Protein AF-A0A1U7YZ10-F1 (afdb_monomer)

Organism: Nicotiana sylvestris (NCBI:txid4096)

Secondary structure (DSSP, 8-state):
----TT----SS--S----------------------------HHHHHHHHHHHHHHHHHHHHHHHHHHH-TTTTT-SS--HHHHHHHHHHHHHHHHHHHHHHHHHHHHHHH----S------EEEEEEEEETTEEEEEEEEE--TTHHHHHHHHHHHTT-EEEEEEEEE-TTSEEEEEEEEE--S-TTHHHHHHHHHHHT-

Foldseek 3Di:
DDDPPDDDPPPDDDPPPPDDDDDDDDDDDDDDPPPPDPDDDDDPVNVVVVVVVVVVVVVVVVVLLVLQCVQPVRNPPPDDDPVVSVVSSVVSVVVVVVVVVVVVVVVVVVVVPPPDPDDQPQQWPDWDWDDDPQKIKIKTKGQDDPCLVVQLVVLCVVQVWAWPDWDWDADPVRIIIIITITGHPDPGDPSRVSSRVSNRRD

Sequence (202 aa):
MGIMEGYKDTCITPLTDFSTTNEMVGCSSLNYGRSQRKEGPINENESMNIQKGREGRRKMAEMYSVLQSLVPTLSHVHKETRQNIVAESTDYIKRLEQEIVRLENLKKSFLVDKPALSQCRNRVSSVNVTVLKGLAFFGIQFQLSQGLMTKIFCVLDKHQAEVLAANISVSDHRIATLTITVMIGHNKSDIVENIQRELFLV

Solvent-accessible surface area (backbone atoms only — not comparable to full-atom values): 12557 Å² total; per-residue (Å²): 141,84,80,85,83,80,85,78,84,78,88,66,80,77,91,77,82,79,79,86,74,92,82,90,78,82,93,77,92,84,80,89,77,79,81,78,73,84,76,70,89,72,52,68,71,56,54,51,51,52,50,52,54,50,50,53,51,50,53,52,52,52,52,51,53,52,50,34,63,74,31,82,92,38,54,84,55,94,82,71,54,74,67,54,55,52,50,55,45,52,53,49,51,54,50,50,54,52,48,51,54,52,51,51,52,52,52,46,60,62,55,74,60,61,72,58,94,80,73,88,62,58,43,38,78,46,79,47,77,50,78,55,99,55,36,36,37,38,42,36,31,27,55,78,54,93,63,48,67,57,53,53,51,48,52,35,56,76,68,62,39,46,74,77,46,75,49,77,47,75,48,96,85,51,42,30,43,37,40,35,37,27,42,51,61,100,64,73,60,69,53,52,54,48,47,53,55,52,52,50,64,84

Radius of gyration: 39.24 Å; Cα contacts (8 Å, |Δi|>4): 162; chains: 1; bounding box: 81×39×102 Å

pLDDT: mean 77.1, std 19.72, range [30.53, 98.0]

InterPro domains:
  IPR002912 ACT domain [PS51671] (137-202)
  IPR011598 Myc-type, basic helix-loop-helix (bHLH) domain [PS50888] (44-96)
  IPR036638 Helix-loop-helix DNA-binding domain superfamily [G3DSA:4.10.280.10] (57-127)
  IPR036638 Helix-loop-helix DNA-binding domain superfamily [SSF47459] (54-122)
  IPR044278 Transcription factor BHLH95-like [PTHR46772] (44-193)

Mean predicted aligned error: 20.56 Å

Structure (mmCIF, N/CA/C/O backbone):
data_AF-A0A1U7YZ10-F1
#
_entry.id   AF-A0A1U7YZ10-F1
#
loop_
_atom_site.group_PDB
_atom_site.id
_atom_site.type_symbol
_atom_site.label_atom_id
_atom_site.label_alt_id
_atom_site.label_comp_id
_atom_site.label_asym_id
_atom_site.label_entity_id
_atom_site.label_seq_id
_atom_site.pdbx_PDB_ins_code
_atom_site.Cartn_x
_atom_site.Cartn_y
_atom_site.Cartn_z
_atom_site.occupancy
_atom_site.B_iso_or_equiv
_atom_site.auth_seq_id
_atom_site.auth_comp_id
_atom_site.auth_asym_id
_atom_site.auth_atom_id
_atom_site.pdbx_PDB_model_num
ATOM 1 N N . MET A 1 1 ? 54.104 27.779 -60.398 1.00 45.53 1 MET A N 1
ATOM 2 C CA . MET A 1 1 ? 53.784 26.730 -61.389 1.00 45.53 1 MET A CA 1
ATOM 3 C C . MET A 1 1 ? 54.336 25.421 -60.842 1.00 45.53 1 MET A C 1
ATOM 5 O O . MET A 1 1 ? 55.535 25.350 -60.623 1.00 45.53 1 MET A O 1
ATOM 9 N N . GLY A 1 2 ? 53.479 24.457 -60.515 1.00 49.41 2 GLY A N 1
ATOM 10 C CA . GLY A 1 2 ? 53.858 23.190 -59.879 1.00 49.41 2 GLY A CA 1
ATOM 11 C C . GLY A 1 2 ? 52.626 22.301 -59.781 1.00 49.41 2 GLY A C 1
ATOM 12 O O . GLY A 1 2 ? 51.994 22.214 -58.737 1.00 49.41 2 GLY A O 1
ATOM 13 N N . ILE A 1 3 ? 52.221 21.781 -60.934 1.00 48.94 3 ILE A N 1
ATOM 14 C CA . ILE A 1 3 ? 51.062 20.911 -61.137 1.00 48.94 3 ILE A CA 1
ATOM 15 C C . ILE A 1 3 ? 51.418 19.519 -60.611 1.00 48.94 3 ILE A C 1
ATOM 17 O O . ILE A 1 3 ? 52.374 18.907 -61.076 1.00 48.94 3 ILE A O 1
ATOM 21 N N . MET A 1 4 ? 50.667 19.045 -59.616 1.00 47.56 4 MET A N 1
ATOM 22 C CA . MET A 1 4 ? 50.773 17.684 -59.095 1.00 47.56 4 MET A CA 1
ATOM 23 C C . MET A 1 4 ? 50.084 16.739 -60.084 1.00 47.56 4 MET A C 1
ATOM 25 O O . MET A 1 4 ? 48.882 16.487 -60.019 1.00 47.56 4 MET A O 1
ATOM 29 N N . GLU A 1 5 ? 50.857 16.299 -61.069 1.00 55.44 5 GLU A N 1
ATOM 30 C CA . GLU A 1 5 ? 50.448 15.381 -62.123 1.00 55.44 5 GLU A CA 1
ATOM 31 C C . GLU A 1 5 ? 50.339 13.960 -61.546 1.00 55.44 5 GLU A C 1
ATOM 33 O O . GLU A 1 5 ? 51.337 13.378 -61.129 1.00 55.44 5 GLU A O 1
ATOM 38 N N . GLY A 1 6 ? 49.117 13.414 -61.463 1.00 58.28 6 GLY A N 1
ATOM 39 C CA . GLY A 1 6 ? 48.924 11.998 -61.113 1.00 58.28 6 GLY A CA 1
ATOM 40 C C . GLY A 1 6 ? 47.673 11.600 -60.325 1.00 58.28 6 GLY A C 1
ATOM 41 O O . GLY A 1 6 ? 47.476 10.406 -60.116 1.00 58.28 6 GLY A O 1
ATOM 42 N N . TYR A 1 7 ? 46.799 12.519 -59.899 1.00 50.66 7 TYR A N 1
ATOM 43 C CA . TYR A 1 7 ? 45.588 12.124 -59.160 1.00 50.66 7 TYR A CA 1
ATOM 44 C C . TYR A 1 7 ? 44.425 11.802 -60.116 1.00 50.66 7 TYR A C 1
ATOM 46 O O . TYR A 1 7 ? 43.818 12.696 -60.703 1.00 50.66 7 TYR A O 1
ATOM 54 N N . LYS A 1 8 ? 44.125 10.511 -60.301 1.00 61.31 8 LYS A N 1
ATOM 55 C CA . LYS A 1 8 ? 42.973 10.002 -61.069 1.00 61.31 8 LYS A CA 1
ATOM 56 C C . LYS A 1 8 ? 41.977 9.360 -60.102 1.00 61.31 8 LYS A C 1
ATOM 58 O O . LYS A 1 8 ? 41.964 8.143 -59.941 1.00 61.31 8 LYS A O 1
ATOM 63 N N . ASP A 1 9 ? 41.147 10.173 -59.457 1.00 52.75 9 ASP A N 1
ATOM 64 C CA . ASP A 1 9 ? 40.036 9.670 -58.646 1.00 52.75 9 ASP A CA 1
ATOM 65 C C . ASP A 1 9 ? 38.878 9.278 -59.578 1.00 52.75 9 ASP A C 1
ATOM 67 O O . ASP A 1 9 ? 38.071 10.106 -59.990 1.00 52.75 9 ASP A O 1
ATOM 71 N N . THR A 1 10 ? 38.868 8.018 -60.019 1.00 59.31 10 THR A N 1
ATOM 72 C CA . THR A 1 10 ? 37.839 7.488 -60.941 1.00 59.31 10 THR A CA 1
ATOM 73 C C . THR A 1 10 ? 36.733 6.743 -60.182 1.00 59.31 10 THR A C 1
ATOM 75 O O . THR A 1 10 ? 35.912 6.059 -60.785 1.00 59.31 10 THR A O 1
ATOM 78 N N . CYS A 1 11 ? 36.691 6.844 -58.850 1.00 56.66 11 CYS A N 1
ATOM 79 C CA . CYS A 1 11 ? 35.777 6.050 -58.026 1.00 56.66 11 CYS A CA 1
ATOM 80 C C . CYS A 1 11 ? 34.419 6.718 -57.766 1.00 56.66 11 CYS A C 1
ATOM 82 O O . CYS A 1 11 ? 33.568 6.120 -57.108 1.00 56.66 11 CYS A O 1
ATOM 84 N N . ILE A 1 12 ? 34.179 7.920 -58.297 1.00 58.72 12 ILE A N 1
ATOM 85 C CA . ILE A 1 12 ? 32.888 8.604 -58.180 1.00 58.72 12 ILE A CA 1
ATOM 86 C C . ILE A 1 12 ? 32.433 9.036 -59.574 1.00 58.72 12 ILE A C 1
ATOM 88 O O . ILE A 1 12 ? 32.985 9.960 -60.166 1.00 58.72 12 ILE A O 1
ATOM 92 N N . THR A 1 13 ? 31.413 8.368 -60.112 1.00 57.41 13 THR A N 1
ATOM 93 C CA . THR A 1 13 ? 30.707 8.849 -61.305 1.00 57.41 13 THR A CA 1
ATOM 94 C C . THR A 1 13 ? 30.024 10.184 -60.990 1.00 57.41 13 THR A C 1
ATOM 96 O O . THR A 1 13 ? 29.341 10.273 -59.964 1.00 57.41 13 THR A O 1
ATOM 99 N N . PRO A 1 14 ? 30.175 11.217 -61.835 1.00 55.38 14 PRO A N 1
ATOM 100 C CA . PRO A 1 14 ? 29.526 12.503 -61.618 1.00 55.38 14 PRO A CA 1
ATOM 101 C C . PRO A 1 14 ? 27.996 12.354 -61.650 1.00 55.38 14 PRO A C 1
ATOM 103 O O . PRO A 1 14 ? 27.443 11.595 -62.442 1.00 55.38 14 PRO A O 1
ATOM 106 N N . LEU A 1 15 ? 27.309 13.076 -60.759 1.00 52.22 15 LEU A N 1
ATOM 107 C CA . LEU A 1 15 ? 25.851 13.054 -60.558 1.00 52.22 15 LEU A CA 1
ATOM 108 C C . LEU A 1 15 ? 25.080 13.789 -61.676 1.00 52.22 15 LEU A C 1
ATOM 110 O O . LEU A 1 15 ? 24.234 14.633 -61.392 1.00 52.22 15 LEU A O 1
ATOM 114 N N . THR A 1 16 ? 25.383 13.523 -62.945 1.00 54.59 16 THR A N 1
ATOM 115 C CA . THR A 1 16 ? 24.807 14.276 -64.077 1.00 54.59 16 THR A CA 1
ATOM 116 C C . THR A 1 16 ? 23.651 13.564 -64.788 1.00 54.59 16 TH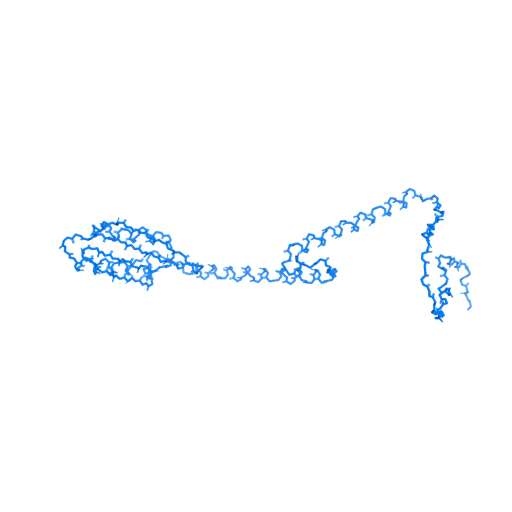R A C 1
ATOM 118 O O . THR A 1 16 ? 23.022 14.168 -65.648 1.00 54.59 16 THR A O 1
ATOM 121 N N . ASP A 1 17 ? 23.281 12.345 -64.378 1.00 48.81 17 ASP A N 1
ATOM 122 C CA . ASP A 1 17 ? 22.278 11.534 -65.097 1.00 48.81 17 ASP A CA 1
ATOM 123 C C . ASP A 1 17 ? 20.868 11.523 -64.478 1.00 48.81 17 ASP A C 1
ATOM 125 O O . ASP A 1 17 ? 20.020 10.717 -64.864 1.00 48.81 17 ASP A O 1
ATOM 129 N N . PHE A 1 18 ? 20.551 12.432 -63.554 1.00 46.47 18 PHE A N 1
ATOM 130 C CA . PHE A 1 18 ? 19.158 12.632 -63.141 1.00 46.47 18 PHE A CA 1
ATOM 131 C C . PHE A 1 18 ? 18.521 13.735 -63.985 1.00 46.47 18 PHE A C 1
ATOM 133 O O . PHE A 1 18 ? 18.446 14.892 -63.578 1.00 46.47 18 PHE A O 1
ATOM 140 N N . SER A 1 19 ? 18.053 13.376 -65.181 1.00 43.28 19 SER A N 1
ATOM 141 C CA . SER A 1 19 ? 17.155 14.244 -65.943 1.00 43.28 19 SER A CA 1
ATOM 142 C C . SER A 1 19 ? 15.765 14.217 -65.302 1.00 43.28 19 SER A C 1
ATOM 144 O O . SER A 1 19 ? 15.039 13.231 -65.409 1.00 43.28 19 SER A O 1
ATOM 146 N N . THR A 1 20 ? 15.379 15.297 -64.624 1.00 43.00 20 THR A N 1
ATOM 147 C CA . THR A 1 20 ? 13.978 15.565 -64.273 1.00 43.00 20 THR A CA 1
ATOM 148 C C . THR A 1 20 ? 13.267 16.154 -65.479 1.00 43.00 20 THR A C 1
ATOM 150 O O . THR A 1 20 ? 13.471 17.322 -65.801 1.00 43.00 20 THR A O 1
ATOM 153 N N . THR A 1 21 ? 12.389 15.379 -66.107 1.00 39.22 21 THR A N 1
ATOM 154 C CA . THR A 1 21 ? 11.303 15.932 -66.921 1.00 39.22 21 THR A CA 1
ATOM 155 C C . THR A 1 21 ? 9.997 15.237 -66.552 1.00 39.22 21 THR A C 1
ATOM 157 O O . THR A 1 21 ? 9.867 14.018 -66.621 1.00 39.22 21 THR A O 1
ATOM 160 N N . ASN A 1 22 ? 9.061 16.049 -66.059 1.00 44.84 22 ASN A N 1
ATOM 161 C CA . ASN A 1 22 ? 7.670 15.693 -65.827 1.00 44.84 22 ASN A CA 1
ATOM 162 C C . ASN A 1 22 ? 6.992 15.409 -67.168 1.00 44.84 22 ASN A C 1
ATOM 164 O O . ASN A 1 22 ? 6.992 16.294 -68.014 1.00 44.84 22 ASN A O 1
ATOM 168 N N . GLU A 1 23 ? 6.316 14.268 -67.292 1.00 38.09 23 GLU A N 1
ATOM 169 C CA . GLU A 1 23 ? 5.042 14.157 -68.007 1.00 38.09 23 GLU A CA 1
ATOM 170 C C . GLU A 1 23 ? 4.289 12.892 -67.558 1.00 38.09 23 GLU A C 1
ATOM 172 O O . GLU A 1 23 ? 4.865 11.898 -67.119 1.00 38.09 23 GLU A O 1
ATOM 177 N N . MET A 1 24 ? 2.966 12.997 -67.560 1.00 43.00 24 MET A N 1
ATOM 178 C CA . MET A 1 24 ? 2.008 12.217 -66.782 1.00 43.00 24 MET A CA 1
ATOM 179 C C . MET A 1 24 ? 1.290 11.204 -67.680 1.00 43.00 24 MET A C 1
ATOM 181 O O . MET A 1 24 ? 0.432 11.632 -68.438 1.00 43.00 24 MET A O 1
ATOM 185 N N . VAL A 1 25 ? 1.557 9.890 -67.578 1.00 35.00 25 VAL A N 1
ATOM 186 C CA . VAL A 1 25 ? 0.697 8.8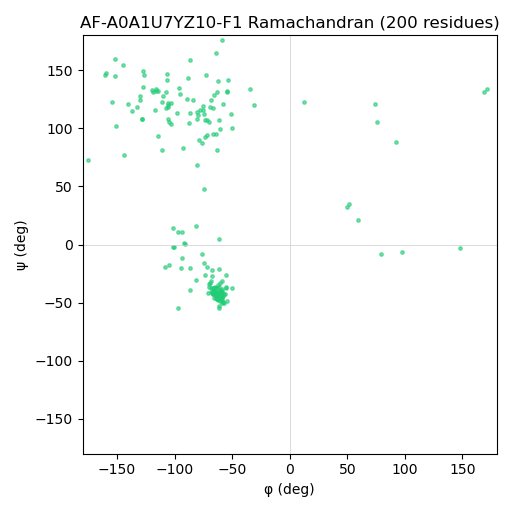27 -68.160 1.00 35.00 25 VAL A CA 1
ATOM 187 C C . VAL A 1 25 ? 0.834 7.488 -67.404 1.00 35.00 25 VAL A C 1
ATOM 189 O O . VAL A 1 25 ? 1.913 6.916 -67.346 1.00 35.00 25 VAL A O 1
ATOM 192 N N . GLY A 1 26 ? -0.298 6.969 -66.902 1.00 30.53 26 GLY A N 1
ATOM 193 C CA . GLY A 1 26 ? -0.724 5.560 -67.036 1.00 30.53 26 GLY A CA 1
ATOM 194 C C . GLY A 1 26 ? -0.040 4.442 -66.230 1.00 30.53 26 GLY A C 1
ATOM 195 O O . GLY A 1 26 ? 1.126 4.122 -66.412 1.00 30.53 26 GLY A O 1
ATOM 196 N N . CYS A 1 27 ? -0.840 3.743 -65.417 1.00 31.27 27 CYS A N 1
ATOM 197 C CA . CYS A 1 27 ? -0.519 2.472 -64.761 1.00 31.27 27 CYS A CA 1
ATOM 198 C C . CYS A 1 27 ? -0.033 1.379 -65.734 1.00 31.27 27 CYS A C 1
ATOM 200 O O . CYS A 1 27 ? -0.663 1.191 -66.773 1.00 31.27 27 CYS A O 1
ATOM 202 N N . SER A 1 28 ? 0.958 0.567 -65.328 1.00 34.81 28 SER A N 1
ATOM 203 C CA . SER A 1 28 ? 0.884 -0.913 -65.218 1.00 34.81 28 SER A CA 1
ATOM 204 C C . SER A 1 28 ? 2.264 -1.553 -64.987 1.00 34.81 28 SER A C 1
ATOM 206 O O . SER A 1 28 ? 3.210 -1.269 -65.706 1.00 34.81 28 SER A O 1
ATOM 208 N N . SER A 1 29 ? 2.330 -2.436 -63.982 1.00 39.81 29 SER A N 1
ATOM 209 C CA . SER A 1 29 ? 3.163 -3.650 -63.854 1.00 39.81 29 SER A CA 1
ATOM 210 C C . SER A 1 29 ? 4.312 -3.872 -64.857 1.00 39.81 29 SER A C 1
ATOM 212 O O . SER A 1 29 ? 4.035 -4.055 -66.036 1.00 39.81 29 SER A O 1
ATOM 214 N N . LEU A 1 30 ? 5.561 -4.017 -64.374 1.00 36.22 30 LEU A N 1
ATOM 215 C CA . LEU A 1 30 ? 6.415 -5.208 -64.594 1.00 36.22 30 LEU A CA 1
ATOM 216 C C . LEU A 1 30 ? 7.868 -5.012 -64.097 1.00 36.22 30 LEU A C 1
ATOM 218 O O . LEU A 1 30 ? 8.554 -4.059 -64.444 1.00 36.22 30 LEU A O 1
ATOM 222 N N . ASN A 1 31 ? 8.331 -6.042 -63.380 1.00 36.28 31 ASN A N 1
ATOM 223 C CA . ASN A 1 31 ? 9.700 -6.566 -63.293 1.00 36.28 31 ASN A CA 1
ATOM 224 C C . ASN A 1 31 ? 10.782 -5.833 -62.480 1.00 36.28 31 ASN A C 1
ATOM 226 O O . ASN A 1 31 ? 11.461 -4.912 -62.925 1.00 36.28 31 ASN A O 1
ATOM 230 N N . TYR A 1 32 ? 11.063 -6.434 -61.319 1.00 36.97 32 TYR A N 1
ATOM 231 C CA . TYR A 1 32 ? 12.328 -6.364 -60.593 1.00 36.97 32 TYR A CA 1
ATOM 232 C C . TYR A 1 32 ? 13.527 -6.667 -61.510 1.00 36.97 32 TYR A C 1
ATOM 234 O O . TYR A 1 32 ? 13.874 -7.824 -61.754 1.00 36.97 32 TYR A O 1
ATOM 242 N N . GLY A 1 33 ? 14.213 -5.622 -61.966 1.00 35.50 33 GLY A N 1
ATOM 243 C CA . GLY A 1 33 ? 15.557 -5.722 -62.523 1.00 35.50 33 GLY A CA 1
ATOM 244 C C . GLY A 1 33 ? 16.565 -5.997 -61.408 1.00 35.50 33 GLY A C 1
ATOM 245 O O . GLY A 1 33 ? 17.053 -5.079 -60.750 1.00 35.50 33 GLY A O 1
ATOM 246 N N . ARG A 1 34 ? 16.879 -7.274 -61.173 1.00 43.53 34 ARG A N 1
ATOM 247 C CA . ARG A 1 34 ? 17.978 -7.704 -60.300 1.00 43.53 34 ARG A CA 1
ATOM 248 C C . ARG A 1 34 ? 19.298 -7.272 -60.948 1.00 43.53 34 ARG A C 1
ATOM 250 O O . ARG A 1 34 ? 19.824 -7.968 -61.810 1.00 43.53 34 ARG A O 1
ATOM 257 N N . SER A 1 35 ? 19.818 -6.110 -60.552 1.00 44.62 35 SER A N 1
ATOM 258 C CA . SER A 1 35 ? 21.156 -5.652 -60.936 1.00 44.62 35 SER A CA 1
ATOM 259 C C . SER A 1 35 ? 22.192 -6.608 -60.338 1.00 44.62 35 SER A C 1
ATOM 261 O O . SER A 1 35 ? 22.553 -6.507 -59.167 1.00 44.62 35 SER A O 1
ATOM 263 N N . GLN A 1 36 ? 22.629 -7.591 -61.129 1.00 49.44 36 GLN A N 1
ATOM 264 C CA . GLN A 1 36 ? 23.810 -8.382 -60.811 1.00 49.44 36 GLN A CA 1
ATOM 265 C C . GLN A 1 36 ? 25.036 -7.509 -61.067 1.00 49.44 36 GLN A C 1
ATOM 267 O O . GLN A 1 36 ? 25.554 -7.441 -62.182 1.00 49.44 36 GLN A O 1
ATOM 272 N N . ARG A 1 37 ? 25.498 -6.815 -60.027 1.00 50.16 37 ARG A N 1
ATOM 273 C CA . ARG A 1 37 ? 26.868 -6.310 -60.010 1.00 50.16 37 ARG A CA 1
ATOM 274 C C . ARG A 1 37 ? 27.775 -7.538 -59.953 1.00 50.16 37 ARG A C 1
ATOM 276 O O . ARG A 1 37 ? 27.680 -8.321 -59.013 1.00 50.16 37 ARG A O 1
ATOM 283 N N . LYS A 1 38 ? 28.609 -7.733 -60.977 1.00 46.59 38 LYS A N 1
ATOM 284 C CA . LYS A 1 38 ? 29.744 -8.661 -60.907 1.00 46.59 38 LYS A CA 1
ATOM 285 C C . LYS A 1 38 ? 30.661 -8.162 -59.789 1.00 46.59 38 LYS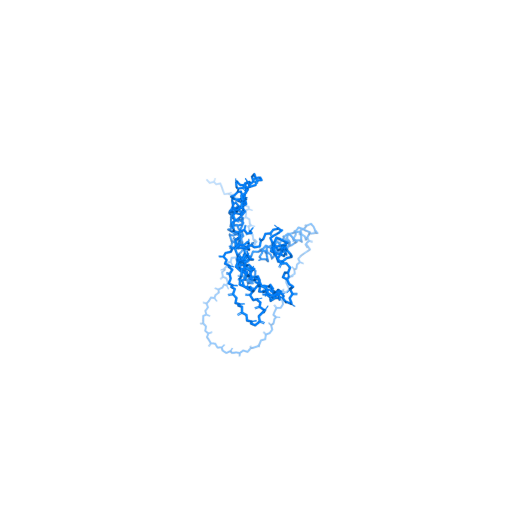 A C 1
ATOM 287 O O . LYS A 1 38 ? 31.404 -7.206 -59.989 1.00 46.59 38 LYS A O 1
ATOM 292 N N . GLU A 1 39 ? 30.552 -8.764 -58.611 1.00 53.12 39 GLU A N 1
ATOM 293 C CA . GLU A 1 39 ? 31.520 -8.587 -57.533 1.00 53.12 39 GLU A CA 1
ATOM 294 C C . GLU A 1 39 ? 32.823 -9.267 -57.971 1.00 53.12 39 GLU A C 1
ATOM 296 O O . GLU A 1 39 ? 32.850 -10.464 -58.263 1.00 53.12 39 GLU A O 1
ATOM 301 N N . GLY A 1 40 ? 33.895 -8.481 -58.096 1.00 62.66 40 GLY A N 1
ATOM 302 C CA . GLY A 1 40 ? 35.247 -9.027 -58.190 1.00 62.66 40 GLY A CA 1
ATOM 303 C C . GLY A 1 40 ? 35.617 -9.766 -56.896 1.00 62.66 40 GLY A C 1
ATOM 304 O O . GLY A 1 40 ? 34.931 -9.589 -55.886 1.00 62.66 40 GLY A O 1
ATOM 305 N N . PRO A 1 41 ? 36.678 -10.593 -56.895 1.00 55.84 41 PRO A N 1
ATOM 306 C CA . PRO A 1 41 ? 37.066 -11.350 -55.713 1.00 55.84 41 PRO A CA 1
ATOM 307 C C . PRO A 1 41 ? 37.416 -10.386 -54.576 1.00 55.84 41 PRO A C 1
ATOM 309 O O . PRO A 1 41 ? 38.435 -9.699 -54.620 1.00 55.84 41 PRO A O 1
ATOM 312 N N . ILE A 1 42 ? 36.536 -10.312 -53.577 1.00 59.12 42 ILE A N 1
ATOM 313 C CA . ILE A 1 42 ? 36.751 -9.533 -52.360 1.00 59.12 42 ILE A CA 1
ATOM 314 C C . ILE A 1 42 ? 37.878 -10.226 -51.597 1.00 59.12 42 ILE A C 1
ATOM 316 O O . ILE A 1 42 ? 37.788 -11.419 -51.305 1.00 59.12 42 ILE A O 1
ATOM 320 N N . ASN A 1 43 ? 38.942 -9.489 -51.284 1.00 67.81 43 ASN A N 1
ATOM 321 C CA . ASN A 1 43 ? 40.027 -9.987 -50.443 1.00 67.81 43 ASN A CA 1
ATOM 322 C C . ASN A 1 43 ? 39.435 -10.493 -49.113 1.00 67.81 43 ASN A C 1
ATOM 324 O O . ASN A 1 43 ? 38.647 -9.785 -48.482 1.00 67.81 43 ASN A O 1
ATOM 328 N N . GLU A 1 44 ? 39.802 -11.698 -48.669 1.00 67.94 44 GLU A N 1
ATOM 329 C CA . GLU A 1 44 ? 39.289 -12.300 -47.428 1.00 67.94 44 GLU A CA 1
ATOM 330 C C . GLU A 1 44 ? 39.409 -11.334 -46.236 1.00 67.94 44 GLU A C 1
ATOM 332 O O . GLU A 1 44 ? 38.467 -11.189 -45.453 1.00 67.94 44 GLU A O 1
ATOM 337 N N . ASN A 1 45 ? 40.492 -10.553 -46.173 1.00 70.75 45 ASN A N 1
ATOM 338 C CA . ASN A 1 45 ? 40.708 -9.527 -45.149 1.00 70.75 45 ASN A CA 1
ATOM 339 C C . ASN A 1 45 ? 39.697 -8.367 -45.220 1.00 70.75 45 ASN A C 1
ATOM 341 O O . ASN A 1 45 ? 39.266 -7.845 -44.190 1.00 70.75 45 ASN A O 1
ATOM 345 N N . GLU A 1 46 ? 39.286 -7.963 -46.422 1.00 71.19 46 GLU A N 1
ATOM 346 C CA . GLU A 1 46 ? 38.271 -6.927 -46.636 1.00 71.19 46 GLU A CA 1
ATOM 347 C C . GLU A 1 46 ? 36.877 -7.437 -46.245 1.00 71.19 46 GLU A C 1
ATOM 349 O O . GLU A 1 46 ? 36.141 -6.757 -45.525 1.00 71.19 46 GLU A O 1
ATOM 354 N N . SER A 1 47 ? 36.557 -8.684 -46.603 1.00 73.31 47 SER A N 1
ATOM 355 C CA . SER A 1 47 ? 35.314 -9.344 -46.188 1.00 73.31 47 SER A CA 1
ATOM 356 C C . SER A 1 47 ? 35.211 -9.482 -44.660 1.00 73.31 47 SER A C 1
ATOM 358 O O . SER A 1 47 ? 34.165 -9.177 -44.075 1.00 73.31 47 SER A O 1
ATOM 360 N N . MET A 1 48 ? 36.319 -9.825 -43.989 1.00 75.00 48 MET A N 1
ATOM 361 C CA . MET A 1 48 ? 36.402 -9.902 -42.529 1.00 75.00 48 MET A CA 1
ATOM 362 C C . MET A 1 48 ? 36.217 -8.533 -41.865 1.00 75.00 48 MET A C 1
ATOM 364 O O . MET A 1 48 ? 35.495 -8.423 -40.871 1.00 75.00 48 MET A O 1
ATOM 368 N N . ASN A 1 49 ? 36.799 -7.468 -42.424 1.00 83.44 49 ASN A N 1
ATOM 369 C CA . ASN A 1 49 ? 36.636 -6.106 -41.908 1.00 83.44 49 ASN A CA 1
ATOM 370 C C . ASN A 1 49 ? 35.195 -5.596 -42.049 1.00 83.44 49 ASN A C 1
ATOM 372 O O . ASN A 1 49 ? 34.641 -5.026 -41.103 1.00 83.44 49 ASN A O 1
ATOM 376 N N . ILE A 1 50 ? 34.549 -5.854 -43.189 1.00 85.25 50 ILE A N 1
ATOM 377 C CA . ILE A 1 50 ? 33.138 -5.510 -43.406 1.00 85.25 50 ILE A CA 1
ATOM 378 C C . ILE A 1 50 ? 32.253 -6.259 -42.406 1.00 85.25 50 ILE A C 1
ATOM 380 O O . ILE A 1 50 ? 31.361 -5.656 -41.799 1.00 85.25 50 ILE A O 1
ATOM 384 N N . GLN A 1 51 ? 32.503 -7.554 -42.199 1.00 86.44 51 GLN A N 1
ATOM 385 C CA . GLN A 1 51 ? 31.735 -8.367 -41.262 1.00 86.44 51 GLN A CA 1
ATOM 386 C C . GLN A 1 51 ? 31.901 -7.884 -39.819 1.00 86.44 51 GLN A C 1
ATOM 388 O O . GLN A 1 51 ? 30.909 -7.716 -39.108 1.00 86.44 51 GLN A O 1
ATOM 393 N N . LYS A 1 52 ? 33.128 -7.549 -39.409 1.00 86.62 52 LYS A N 1
ATOM 394 C CA . LYS A 1 52 ? 33.405 -6.941 -38.102 1.00 86.62 52 LYS A CA 1
ATOM 395 C C . LYS A 1 52 ? 32.667 -5.609 -37.920 1.00 86.62 52 LYS A C 1
ATOM 397 O O . LYS A 1 52 ? 32.096 -5.360 -36.860 1.00 86.62 52 LYS A O 1
ATOM 402 N N . GLY A 1 53 ? 32.612 -4.772 -38.957 1.00 90.06 53 GLY A N 1
ATOM 403 C CA . GLY A 1 53 ? 31.855 -3.516 -38.940 1.00 90.06 53 GLY A CA 1
ATOM 404 C C . GLY A 1 53 ? 30.332 -3.706 -38.918 1.00 90.06 53 GLY A C 1
ATOM 405 O O . GLY A 1 53 ? 29.612 -2.905 -38.317 1.00 90.06 53 GLY A O 1
ATOM 406 N N . ARG A 1 54 ? 29.806 -4.758 -39.559 1.00 90.75 54 ARG A N 1
ATOM 407 C CA . ARG A 1 54 ? 28.385 -5.141 -39.458 1.00 90.75 54 ARG A CA 1
ATOM 408 C C . ARG A 1 54 ? 28.042 -5.589 -38.042 1.00 90.75 54 ARG A C 1
ATOM 410 O O . ARG A 1 54 ? 27.066 -5.098 -37.484 1.00 90.75 54 ARG A O 1
ATOM 417 N N . GLU A 1 55 ? 28.881 -6.429 -37.451 1.00 93.75 55 GLU A N 1
ATOM 418 C CA . GLU A 1 55 ? 28.702 -6.913 -36.083 1.00 93.75 55 GLU A CA 1
ATOM 419 C C . GLU A 1 55 ? 28.765 -5.772 -35.059 1.00 93.75 55 GLU A C 1
ATOM 421 O O . GLU A 1 55 ? 27.909 -5.669 -34.185 1.00 93.75 55 GLU A O 1
ATOM 426 N N . GLY A 1 56 ? 29.706 -4.834 -35.214 1.00 93.38 56 GLY A N 1
ATOM 427 C CA . GLY A 1 56 ? 29.762 -3.636 -34.369 1.00 93.38 56 GLY A CA 1
ATOM 428 C C . GLY A 1 56 ? 28.480 -2.795 -34.437 1.00 93.38 56 GLY A C 1
ATOM 429 O O . GLY A 1 56 ? 27.968 -2.354 -33.408 1.00 93.38 56 GLY A O 1
ATOM 430 N N . ARG A 1 57 ? 27.909 -2.618 -35.637 1.00 93.06 57 ARG A N 1
ATOM 431 C CA . ARG A 1 57 ? 26.632 -1.904 -35.821 1.00 93.06 57 ARG A CA 1
ATOM 432 C C . ARG A 1 57 ? 25.447 -2.662 -35.231 1.00 93.06 57 ARG A C 1
ATOM 434 O O . ARG A 1 57 ? 24.562 -2.022 -34.666 1.00 93.06 57 ARG A O 1
ATOM 441 N N . ARG A 1 58 ? 25.442 -3.992 -35.344 1.00 94.19 58 ARG A N 1
ATOM 442 C CA . ARG A 1 58 ? 24.420 -4.855 -34.748 1.00 94.19 58 ARG A CA 1
ATOM 443 C C . ARG A 1 58 ? 24.415 -4.720 -33.226 1.00 94.19 58 ARG A C 1
ATOM 445 O O . ARG A 1 58 ? 23.390 -4.346 -32.669 1.00 94.19 58 ARG A O 1
ATOM 452 N N . LYS A 1 59 ? 25.572 -4.895 -32.582 1.00 96.75 59 LYS A N 1
ATOM 453 C CA . LYS A 1 59 ? 25.728 -4.723 -31.127 1.00 96.75 59 LYS A CA 1
ATOM 454 C C . LYS A 1 59 ? 25.290 -3.341 -30.658 1.00 96.75 59 LYS A C 1
ATOM 456 O O . LYS A 1 59 ? 24.604 -3.207 -29.653 1.00 96.75 59 LYS A O 1
ATOM 461 N N . MET A 1 60 ? 25.654 -2.298 -31.405 1.00 94.56 60 MET A N 1
ATOM 462 C CA . MET A 1 60 ? 25.227 -0.936 -31.091 1.00 94.56 60 MET A CA 1
ATOM 463 C C . MET A 1 60 ? 23.702 -0.776 -31.160 1.00 94.56 60 MET A C 1
ATOM 465 O O . MET A 1 60 ? 23.122 -0.143 -30.283 1.00 94.56 60 MET A O 1
ATOM 469 N N . ALA A 1 61 ? 23.043 -1.354 -32.167 1.00 92.81 61 ALA A N 1
ATOM 470 C CA . ALA A 1 61 ? 21.585 -1.322 -32.273 1.00 92.81 61 ALA A CA 1
ATOM 471 C C . ALA A 1 61 ? 20.903 -2.070 -31.114 1.00 92.81 61 ALA A C 1
ATOM 473 O O . ALA A 1 61 ? 19.938 -1.561 -30.549 1.00 92.81 61 ALA A O 1
ATOM 474 N N . GLU A 1 62 ? 21.440 -3.227 -30.721 1.00 95.19 62 GLU A N 1
ATOM 475 C CA . GLU A 1 62 ? 20.958 -3.998 -29.569 1.00 95.19 62 GLU A CA 1
ATOM 476 C C . GLU A 1 62 ? 21.079 -3.188 -28.265 1.00 95.19 62 GLU A C 1
ATOM 478 O O . GLU A 1 62 ? 20.110 -3.093 -27.514 1.00 95.19 62 GLU A O 1
ATOM 483 N N . MET A 1 63 ? 22.210 -2.507 -28.033 1.00 95.19 63 MET A N 1
ATOM 484 C CA . MET A 1 63 ? 22.383 -1.634 -26.861 1.00 95.19 63 MET A CA 1
ATOM 485 C C . MET A 1 63 ? 21.364 -0.488 -26.818 1.00 95.19 63 MET A C 1
ATOM 487 O O . MET A 1 63 ? 20.817 -0.205 -25.754 1.00 95.19 63 MET A O 1
ATOM 491 N N . TYR A 1 64 ? 21.064 0.150 -27.955 1.00 94.31 64 TYR A N 1
ATOM 492 C CA . TYR A 1 64 ? 20.023 1.182 -28.009 1.00 94.31 64 TYR A CA 1
ATOM 493 C C . TYR A 1 64 ? 18.626 0.620 -27.724 1.00 94.31 64 TYR A C 1
ATOM 495 O O . TYR A 1 64 ? 17.850 1.275 -27.034 1.00 94.31 64 TYR A O 1
ATOM 503 N N . SER A 1 65 ? 18.321 -0.592 -28.197 1.00 92.00 65 SER A N 1
ATOM 504 C CA . SER A 1 65 ? 17.050 -1.265 -27.901 1.00 92.00 65 SER A CA 1
ATOM 505 C C . SER A 1 65 ? 16.901 -1.565 -26.408 1.00 92.00 65 SER A C 1
ATOM 507 O O . SER A 1 65 ? 15.829 -1.353 -25.844 1.00 92.00 65 SER A O 1
ATOM 509 N N . VAL A 1 66 ? 17.971 -2.032 -25.755 1.00 94.19 66 VAL A N 1
ATOM 510 C CA . VAL A 1 66 ? 17.978 -2.253 -24.301 1.00 94.19 66 VAL A CA 1
ATOM 511 C C . VAL A 1 66 ? 17.786 -0.928 -23.572 1.00 94.19 66 VAL A C 1
ATOM 513 O O . VAL A 1 66 ? 16.932 -0.833 -22.695 1.00 94.19 66 VAL A O 1
ATOM 516 N N . LEU A 1 67 ? 18.518 0.113 -23.969 1.00 94.25 67 LEU A N 1
ATOM 517 C CA . LEU A 1 67 ? 18.422 1.428 -23.344 1.00 94.25 67 LEU A CA 1
ATOM 518 C C . LEU A 1 67 ? 16.999 2.007 -23.432 1.00 94.25 67 LEU A C 1
ATOM 520 O O . LEU A 1 67 ? 16.469 2.459 -22.422 1.00 94.25 67 LEU A O 1
ATOM 524 N N . GLN A 1 68 ? 16.341 1.908 -24.591 1.00 93.31 68 GLN A N 1
ATOM 525 C CA . GLN A 1 68 ? 14.938 2.314 -24.760 1.00 93.31 68 GLN A CA 1
ATOM 526 C C . GLN A 1 68 ? 13.983 1.555 -23.832 1.00 93.31 68 GLN A C 1
ATOM 528 O O . GLN A 1 68 ? 13.060 2.154 -23.289 1.00 93.31 68 GLN A O 1
ATOM 533 N N . SER A 1 69 ? 14.209 0.255 -23.613 1.00 93.56 69 SER A N 1
ATOM 534 C CA . SER A 1 69 ? 13.352 -0.553 -22.734 1.00 93.56 69 SER A CA 1
ATOM 535 C C . SER A 1 69 ? 13.449 -0.166 -21.253 1.00 93.56 69 SER A C 1
ATOM 537 O O . SER A 1 69 ? 12.489 -0.345 -20.507 1.00 93.56 69 SER A O 1
ATOM 539 N N . LEU A 1 70 ? 14.593 0.381 -20.827 1.00 93.81 70 LEU A N 1
ATOM 540 C CA . LEU A 1 70 ? 14.858 0.753 -19.434 1.00 93.81 70 LEU A CA 1
ATOM 541 C C . LEU A 1 70 ? 14.367 2.158 -19.079 1.00 93.81 70 LEU A C 1
ATOM 543 O O . LEU A 1 70 ? 14.201 2.467 -17.899 1.00 93.81 70 LEU A O 1
ATOM 547 N N . VAL A 1 71 ? 14.161 3.015 -20.078 1.00 94.19 71 VAL A N 1
ATOM 548 C CA . VAL A 1 71 ? 13.752 4.405 -19.879 1.00 94.19 71 VAL A CA 1
ATOM 549 C C . VAL A 1 71 ? 12.235 4.511 -20.072 1.00 94.19 71 VAL A C 1
ATOM 551 O O . VAL A 1 71 ? 11.753 4.348 -21.194 1.00 94.19 71 VAL A O 1
ATOM 554 N N . PRO A 1 72 ? 11.451 4.822 -19.020 1.00 92.00 72 PRO A N 1
ATOM 555 C CA . PRO A 1 72 ? 9.987 4.830 -19.100 1.00 92.00 72 PRO A CA 1
ATOM 556 C C . PRO A 1 72 ? 9.411 5.782 -20.158 1.00 92.00 72 PRO A C 1
ATOM 558 O O . PRO A 1 72 ? 8.368 5.493 -20.740 1.00 92.00 72 PRO A O 1
ATOM 561 N N . THR A 1 73 ? 10.089 6.904 -20.430 1.00 87.75 73 THR A N 1
ATOM 562 C CA . THR A 1 73 ? 9.665 7.877 -21.451 1.00 87.75 73 THR A CA 1
ATOM 563 C C . THR A 1 73 ? 9.862 7.366 -22.878 1.00 87.75 73 THR A C 1
ATOM 565 O O . THR A 1 73 ? 9.197 7.848 -23.787 1.00 87.75 73 THR A O 1
ATOM 568 N N . LEU A 1 74 ? 10.715 6.358 -23.077 1.00 88.25 74 LEU A N 1
ATOM 569 C CA . LEU A 1 74 ? 11.079 5.820 -24.389 1.00 88.25 74 LEU A CA 1
ATOM 570 C C . LEU A 1 74 ? 10.503 4.428 -24.671 1.00 88.25 74 LEU A C 1
ATOM 572 O O . LEU A 1 74 ? 10.425 4.025 -25.830 1.00 88.25 74 LEU A O 1
ATOM 576 N N . SER A 1 75 ? 10.094 3.687 -23.641 1.00 81.12 75 SER A N 1
ATOM 577 C CA . SER A 1 75 ? 9.728 2.265 -23.743 1.00 81.12 75 SER A CA 1
ATOM 578 C C . SER A 1 75 ? 8.541 1.966 -24.667 1.00 81.12 75 SER A C 1
ATOM 580 O O . SER A 1 75 ? 8.407 0.846 -25.156 1.00 81.12 75 SER A O 1
ATOM 582 N N . HIS A 1 76 ? 7.695 2.961 -24.934 1.00 81.00 76 HIS A N 1
ATOM 583 C CA . HIS A 1 76 ? 6.517 2.863 -25.798 1.00 81.00 76 HIS A CA 1
ATOM 584 C C . HIS A 1 76 ? 6.739 3.463 -27.199 1.00 81.00 76 HIS A C 1
ATOM 586 O O . HIS A 1 76 ? 5.847 3.399 -28.047 1.00 81.00 76 HIS A O 1
ATOM 592 N N . VAL A 1 77 ? 7.916 4.039 -27.471 1.00 82.75 77 VAL A N 1
ATOM 593 C CA . VAL A 1 77 ? 8.214 4.719 -28.735 1.00 82.75 77 VAL A CA 1
ATOM 594 C C . VAL A 1 77 ? 9.090 3.836 -29.618 1.00 82.75 77 VAL A C 1
ATOM 596 O O . VAL A 1 77 ? 10.297 3.708 -29.438 1.00 82.75 77 VAL A O 1
ATOM 599 N N . HIS A 1 78 ? 8.475 3.238 -30.637 1.00 74.69 78 HIS A N 1
ATOM 600 C CA . HIS A 1 78 ? 9.137 2.269 -31.517 1.00 74.69 78 HIS A CA 1
ATOM 601 C C . HIS A 1 78 ? 10.091 2.885 -32.557 1.00 74.69 78 HIS A C 1
ATOM 603 O O . HIS A 1 78 ? 10.792 2.151 -33.254 1.00 74.69 78 HIS A O 1
ATOM 609 N N . LYS A 1 79 ? 10.128 4.218 -32.700 1.00 80.00 79 LYS A N 1
ATOM 610 C CA . LYS A 1 79 ? 10.964 4.898 -33.699 1.00 80.00 79 LYS A CA 1
ATOM 611 C C . LYS A 1 79 ? 11.514 6.216 -33.169 1.00 80.00 79 LYS A C 1
ATOM 613 O O . LYS A 1 79 ? 11.050 7.287 -33.540 1.00 80.00 79 LYS A O 1
ATOM 618 N N . GLU A 1 80 ? 12.534 6.102 -32.331 1.00 83.31 80 GLU A N 1
ATOM 619 C CA . GLU A 1 80 ? 13.196 7.250 -31.724 1.00 83.31 80 GLU A CA 1
ATOM 620 C C . GLU A 1 80 ? 14.582 7.501 -32.330 1.00 83.31 80 GLU A C 1
ATOM 622 O O . GLU A 1 80 ? 15.291 6.570 -32.730 1.00 83.31 80 GLU A O 1
ATOM 627 N N . THR A 1 81 ? 14.986 8.770 -32.413 1.00 92.94 81 THR A N 1
ATOM 628 C CA . THR A 1 81 ? 16.327 9.120 -32.903 1.00 92.94 81 THR A CA 1
ATOM 629 C C . THR A 1 81 ? 17.392 8.773 -31.862 1.00 92.94 81 THR A C 1
ATOM 631 O O . THR A 1 81 ? 17.177 8.926 -30.663 1.00 92.94 81 THR A O 1
ATOM 634 N N . ARG A 1 82 ? 18.590 8.352 -32.297 1.00 91.81 82 ARG A N 1
ATOM 635 C CA . ARG A 1 82 ? 19.692 8.007 -31.370 1.00 91.81 82 ARG A CA 1
ATOM 636 C C . ARG A 1 82 ? 20.037 9.143 -30.407 1.00 91.81 82 ARG A C 1
ATOM 638 O O . ARG A 1 82 ? 20.346 8.882 -29.251 1.00 91.81 82 ARG A O 1
ATOM 645 N N . GLN A 1 83 ? 19.973 10.383 -30.889 1.00 93.88 83 GLN A N 1
ATOM 646 C CA . GLN A 1 83 ? 20.200 11.573 -30.078 1.00 93.88 83 GLN A CA 1
ATOM 647 C C . GLN A 1 83 ? 19.163 11.689 -28.961 1.00 93.88 83 GLN A C 1
ATOM 649 O O . GLN A 1 83 ? 19.537 11.881 -27.808 1.00 93.88 83 GLN A O 1
ATOM 654 N N . ASN A 1 84 ? 17.882 11.524 -29.293 1.00 94.00 84 ASN A N 1
ATOM 655 C CA . ASN A 1 84 ? 16.817 11.654 -28.311 1.00 94.00 84 ASN A CA 1
ATOM 656 C C . ASN A 1 84 ? 16.826 10.498 -27.300 1.00 94.00 84 ASN A C 1
ATOM 658 O O . ASN A 1 84 ? 16.667 10.740 -26.111 1.00 94.00 84 ASN A O 1
ATOM 662 N N . ILE A 1 85 ? 17.148 9.267 -27.735 1.00 94.94 85 ILE A N 1
ATOM 663 C CA . ILE A 1 85 ? 17.339 8.130 -26.816 1.00 94.94 85 ILE A CA 1
ATOM 664 C C . ILE A 1 85 ? 18.370 8.482 -25.738 1.00 94.94 85 ILE A C 1
ATOM 666 O O . ILE A 1 85 ? 18.125 8.277 -24.553 1.00 94.94 85 ILE A O 1
ATOM 670 N N . VAL A 1 86 ? 19.525 9.024 -26.136 1.00 96.19 86 VAL A N 1
ATOM 671 C CA . VAL A 1 86 ? 20.597 9.388 -25.198 1.00 96.19 86 VAL A CA 1
ATOM 672 C C . VAL A 1 86 ? 20.193 10.565 -24.311 1.00 96.19 86 VAL A C 1
ATOM 674 O O . VAL A 1 86 ? 20.474 10.530 -23.113 1.00 96.19 86 VAL A O 1
ATOM 677 N N . ALA A 1 87 ? 19.527 11.580 -24.866 1.00 95.94 87 ALA A N 1
ATOM 678 C CA . ALA A 1 87 ? 19.073 12.750 -24.118 1.00 95.94 87 ALA A CA 1
ATOM 679 C C . ALA A 1 87 ? 18.079 12.360 -23.012 1.00 95.94 87 ALA A C 1
ATOM 681 O O . ALA A 1 87 ? 18.347 12.594 -21.835 1.00 95.94 87 ALA A O 1
ATOM 682 N N . GLU A 1 88 ? 17.009 11.651 -23.374 1.00 95.69 88 GLU A N 1
ATOM 683 C CA . GLU A 1 88 ? 15.993 11.162 -22.438 1.00 95.69 88 GLU A CA 1
ATOM 684 C C . GLU A 1 88 ? 16.579 10.216 -21.385 1.00 95.69 88 GLU A C 1
ATOM 686 O O . GLU A 1 88 ? 16.231 10.300 -20.206 1.00 95.69 88 GLU A O 1
ATOM 691 N N . SER A 1 89 ? 17.522 9.353 -21.780 1.00 96.50 89 SER A N 1
ATOM 692 C CA . SER A 1 89 ? 18.234 8.480 -20.837 1.00 96.50 89 SER A CA 1
ATOM 693 C C . SER A 1 89 ? 19.046 9.285 -19.828 1.00 96.50 89 SER A C 1
ATOM 695 O O . SER A 1 89 ? 19.018 8.998 -18.633 1.00 96.50 89 SER A O 1
ATOM 697 N N . THR A 1 90 ? 19.754 10.313 -20.298 1.00 97.38 90 THR A N 1
ATOM 698 C CA . THR A 1 90 ? 20.570 11.188 -19.449 1.00 97.38 90 THR A CA 1
ATOM 699 C C . THR A 1 90 ? 19.692 11.943 -18.459 1.00 97.38 90 THR A C 1
ATOM 701 O O . THR A 1 90 ? 20.014 12.025 -17.274 1.00 97.38 90 THR A O 1
ATOM 704 N N . ASP A 1 91 ? 18.553 12.456 -18.912 1.00 97.50 91 ASP A N 1
ATOM 705 C CA . ASP A 1 91 ? 17.623 13.163 -18.039 1.00 97.50 91 ASP A CA 1
ATOM 706 C C . ASP A 1 91 ? 16.919 12.225 -17.059 1.00 97.50 91 ASP A C 1
ATOM 708 O O . ASP A 1 91 ? 16.690 12.601 -15.908 1.00 97.50 91 ASP A O 1
ATOM 712 N N . TYR A 1 92 ? 16.634 10.983 -17.455 1.00 97.69 92 TYR A N 1
ATOM 713 C CA . TYR A 1 92 ? 16.115 9.974 -16.539 1.00 97.69 92 TYR A CA 1
ATOM 714 C C . TYR A 1 92 ? 17.120 9.622 -15.437 1.00 97.69 92 TYR A C 1
ATOM 716 O O . TYR A 1 92 ? 16.730 9.565 -14.272 1.00 97.69 92 TYR A O 1
ATOM 724 N N . ILE A 1 93 ? 18.409 9.481 -15.769 1.00 97.81 93 ILE A N 1
ATOM 725 C CA . ILE A 1 93 ? 19.475 9.278 -14.776 1.00 97.81 93 ILE A CA 1
ATOM 726 C C . ILE A 1 93 ? 19.498 10.438 -13.774 1.00 97.81 93 ILE A C 1
ATOM 728 O O . ILE A 1 93 ? 19.415 10.190 -12.574 1.00 97.81 93 ILE A O 1
ATOM 732 N N . LYS A 1 94 ? 19.491 11.695 -14.242 1.00 98.00 94 LYS A N 1
ATOM 733 C CA . LYS A 1 94 ? 19.451 12.871 -13.349 1.00 98.00 94 LYS A CA 1
ATOM 734 C C . LYS A 1 94 ? 18.243 12.849 -12.411 1.00 98.00 94 LYS A C 1
ATOM 736 O O . LYS A 1 94 ? 18.374 13.165 -11.231 1.00 98.00 94 LYS A O 1
ATOM 741 N N . ARG A 1 95 ? 17.059 12.481 -12.919 1.00 97.38 95 ARG A N 1
ATOM 742 C CA . ARG A 1 95 ? 15.841 12.361 -12.098 1.00 97.38 95 ARG A CA 1
ATOM 743 C C . ARG A 1 95 ? 15.997 11.291 -11.020 1.00 97.38 95 ARG A C 1
ATOM 745 O O . ARG A 1 95 ? 15.633 11.539 -9.876 1.00 97.38 95 ARG A O 1
ATOM 752 N N . LEU A 1 96 ? 16.555 10.130 -11.362 1.00 97.69 96 LEU A N 1
ATOM 753 C CA . LEU A 1 96 ? 16.813 9.061 -10.394 1.00 97.69 96 LEU A CA 1
ATOM 754 C C . LEU A 1 96 ? 17.833 9.482 -9.331 1.00 97.69 96 LEU A C 1
ATOM 756 O O . LEU A 1 96 ? 17.621 9.217 -8.152 1.00 97.69 96 LEU A O 1
ATOM 760 N N . GLU A 1 97 ? 18.902 10.177 -9.713 1.00 97.62 97 GLU A N 1
ATOM 761 C CA . GLU A 1 97 ? 19.896 10.707 -8.770 1.00 97.62 97 GLU A CA 1
ATOM 762 C C . GLU A 1 97 ? 19.272 11.715 -7.794 1.00 97.62 97 GLU A C 1
ATOM 764 O O . GLU A 1 97 ? 19.475 11.622 -6.581 1.00 97.62 97 GLU A O 1
ATOM 769 N N . GLN A 1 98 ? 18.449 12.639 -8.298 1.00 97.62 98 GLN A N 1
ATOM 770 C CA . GLN A 1 98 ? 17.691 13.577 -7.463 1.00 97.62 98 GLN A CA 1
ATOM 771 C C . GLN A 1 98 ? 16.729 12.849 -6.520 1.00 97.62 98 GLN A C 1
ATOM 773 O O . GLN A 1 98 ? 16.613 13.212 -5.347 1.00 97.62 98 GLN A O 1
ATOM 778 N N . GLU A 1 99 ? 16.061 11.809 -7.013 1.00 96.38 99 GLU A N 1
ATOM 779 C CA . GLU A 1 99 ? 15.121 11.014 -6.232 1.00 96.38 99 GLU A CA 1
ATOM 780 C C . GLU A 1 99 ? 15.823 10.227 -5.120 1.00 96.38 99 GLU A C 1
ATOM 782 O O . GLU A 1 99 ? 15.327 10.190 -3.996 1.00 96.38 99 GLU A O 1
ATOM 787 N N . ILE A 1 100 ? 17.018 9.685 -5.375 1.00 97.25 100 ILE A N 1
ATOM 788 C CA . ILE A 1 100 ? 17.856 9.060 -4.341 1.00 97.25 100 ILE A CA 1
ATOM 789 C C . ILE A 1 100 ? 18.175 10.073 -3.239 1.00 97.25 100 ILE A C 1
ATOM 791 O O . ILE A 1 100 ? 17.918 9.795 -2.068 1.00 97.25 100 ILE A O 1
ATOM 795 N N . VAL A 1 101 ? 18.653 11.272 -3.590 1.00 97.00 101 VAL A N 1
ATOM 796 C CA . VAL A 1 101 ? 18.958 12.329 -2.608 1.00 97.00 101 VAL A CA 1
ATOM 797 C C . VAL A 1 101 ? 17.713 12.713 -1.804 1.00 97.00 101 VAL A C 1
ATOM 799 O O . VAL A 1 101 ? 17.769 12.844 -0.577 1.00 97.00 101 VAL A O 1
ATOM 802 N N . ARG A 1 102 ? 16.563 12.857 -2.469 1.00 95.75 102 ARG A N 1
ATOM 803 C CA . ARG A 1 102 ? 15.281 13.158 -1.821 1.00 95.75 102 ARG A CA 1
ATOM 804 C C . ARG A 1 102 ? 14.889 12.063 -0.827 1.00 95.75 102 ARG A C 1
ATOM 806 O O . ARG A 1 102 ? 14.522 12.376 0.307 1.00 95.75 102 ARG A O 1
ATOM 813 N N . LEU A 1 103 ? 14.986 10.795 -1.228 1.00 95.25 103 LEU A N 1
ATOM 814 C CA . LEU A 1 103 ? 14.660 9.636 -0.395 1.00 95.25 103 LEU A CA 1
ATOM 815 C C . LEU A 1 103 ? 15.627 9.478 0.783 1.00 95.25 103 LEU A C 1
ATOM 817 O O . LEU A 1 103 ? 15.194 9.154 1.889 1.00 95.25 103 LEU A O 1
ATOM 821 N N . GLU A 1 104 ? 16.915 9.752 0.595 1.00 92.94 104 GLU A N 1
ATOM 822 C CA . GLU A 1 104 ? 17.899 9.742 1.676 1.00 92.94 104 GLU A CA 1
ATOM 823 C C . GLU A 1 104 ? 17.655 10.853 2.695 1.00 92.94 104 GLU A C 1
ATOM 825 O O . GLU A 1 104 ? 17.723 10.603 3.898 1.00 92.94 104 GLU A O 1
ATOM 830 N N . ASN A 1 105 ? 17.340 12.066 2.242 1.00 90.94 105 ASN A N 1
ATOM 831 C CA . ASN A 1 105 ? 17.005 13.179 3.130 1.00 90.94 105 ASN A CA 1
ATOM 832 C C . ASN A 1 105 ? 15.717 12.903 3.904 1.00 90.94 105 ASN A C 1
ATOM 834 O O . ASN A 1 105 ? 15.658 13.137 5.112 1.00 90.94 105 ASN A O 1
ATOM 838 N N . LEU A 1 106 ? 14.719 12.318 3.240 1.00 88.00 106 LEU A N 1
ATOM 839 C CA . LEU A 1 106 ? 13.502 11.859 3.890 1.00 88.00 106 LEU A CA 1
ATOM 840 C C . LEU A 1 106 ? 13.826 10.791 4.951 1.00 88.00 106 LEU A C 1
ATOM 842 O O . LEU A 1 106 ? 13.437 10.939 6.107 1.00 88.00 106 LEU A O 1
ATOM 846 N N . LYS A 1 107 ? 14.627 9.771 4.620 1.00 87.44 107 LYS A N 1
ATOM 847 C CA . LYS A 1 107 ? 15.091 8.755 5.581 1.00 87.44 107 LYS A CA 1
ATOM 848 C C . LYS A 1 107 ? 15.870 9.366 6.753 1.00 87.44 107 LYS A C 1
ATOM 850 O O . LYS A 1 107 ? 15.680 8.934 7.886 1.00 87.44 107 LYS A O 1
ATOM 855 N N . LYS A 1 108 ? 16.724 10.366 6.513 1.00 80.88 108 LYS A N 1
ATOM 856 C CA . LYS A 1 108 ? 17.459 11.091 7.565 1.00 80.88 108 LYS A CA 1
ATOM 857 C C . LYS A 1 108 ? 16.515 11.881 8.465 1.00 80.88 108 LYS A C 1
ATOM 859 O O . LYS A 1 108 ? 16.689 11.824 9.675 1.00 80.88 108 LYS A O 1
ATOM 864 N N . SER A 1 109 ? 15.487 12.533 7.921 1.00 69.69 109 SER A N 1
ATOM 865 C CA . SER A 1 109 ? 14.468 13.205 8.741 1.00 69.69 109 SER A CA 1
ATOM 866 C C . SER A 1 109 ? 13.725 12.227 9.662 1.00 69.69 109 SER A C 1
ATOM 868 O O . SER A 1 109 ? 13.458 12.558 10.810 1.00 69.69 109 SER A O 1
ATOM 870 N N . PHE A 1 110 ? 13.521 10.978 9.225 1.00 59.66 110 PHE A N 1
ATOM 871 C CA . PHE A 1 110 ? 12.992 9.902 10.072 1.00 59.66 110 PHE A CA 1
ATOM 872 C C . PHE A 1 110 ? 13.996 9.338 11.097 1.00 59.66 110 PHE A C 1
ATOM 874 O O . PHE A 1 110 ? 13.578 8.639 12.014 1.00 59.66 110 PHE A O 1
ATOM 881 N N . LEU A 1 111 ? 15.302 9.593 10.945 1.00 54.47 111 LEU A N 1
ATOM 882 C CA . LEU A 1 111 ? 16.369 9.094 11.831 1.00 54.47 111 LEU A CA 1
ATOM 883 C C . LEU A 1 111 ? 16.944 10.159 12.780 1.00 54.47 111 LEU A C 1
ATOM 885 O O . LEU A 1 111 ? 17.593 9.791 13.759 1.00 54.47 111 LEU A O 1
ATOM 889 N N . VAL A 1 112 ? 16.731 11.452 12.508 1.00 49.97 112 VAL A N 1
ATOM 890 C CA . VAL A 1 112 ? 17.037 12.550 13.446 1.00 49.97 112 VAL A CA 1
ATOM 891 C C . VAL A 1 112 ? 16.019 12.585 14.588 1.00 49.97 112 VAL A C 1
ATOM 893 O O . VAL A 1 112 ? 16.394 12.893 15.715 1.00 49.97 112 VAL A O 1
ATOM 896 N N . ASP A 1 113 ? 14.800 12.093 14.357 1.00 44.44 113 ASP A N 1
ATOM 897 C CA . ASP A 1 113 ? 13.938 11.591 15.425 1.00 44.44 113 ASP A CA 1
ATOM 898 C C . ASP A 1 113 ? 14.376 10.169 15.794 1.00 44.44 113 ASP A C 1
ATOM 900 O O . ASP A 1 113 ? 13.689 9.183 15.542 1.00 44.44 113 ASP A O 1
ATOM 904 N N . LYS A 1 114 ? 15.560 10.042 16.397 1.00 46.22 114 LYS A N 1
ATOM 905 C CA . LYS A 1 114 ? 15.835 8.929 17.306 1.00 46.22 114 LYS A CA 1
ATOM 906 C C . LYS A 1 114 ? 14.985 9.231 18.541 1.00 46.22 114 LYS A C 1
ATOM 908 O O . LYS A 1 114 ? 15.383 10.114 19.304 1.00 46.22 114 LYS A O 1
ATOM 913 N N . PRO A 1 115 ? 13.855 8.549 18.815 1.00 44.12 115 PRO A N 1
ATOM 914 C CA . PRO A 1 115 ? 13.369 8.591 20.168 1.00 44.12 115 PRO A CA 1
ATOM 915 C C . PRO A 1 115 ? 14.370 7.736 20.936 1.00 44.12 115 PRO A C 1
ATOM 917 O O . PRO A 1 115 ? 14.402 6.506 20.836 1.00 44.12 115 PRO A O 1
ATOM 920 N N . ALA A 1 116 ? 15.198 8.416 21.723 1.00 41.53 116 ALA A N 1
ATOM 921 C CA . ALA A 1 116 ? 15.450 7.929 23.061 1.00 41.53 116 ALA A CA 1
ATOM 922 C C . ALA A 1 116 ? 14.155 7.281 23.577 1.00 41.53 116 ALA A C 1
ATOM 924 O O . ALA A 1 116 ? 13.060 7.810 23.367 1.00 41.53 116 ALA A O 1
ATOM 925 N N . LEU A 1 117 ? 14.277 6.097 24.171 1.00 49.28 117 LEU A N 1
ATOM 926 C CA . LEU A 1 117 ? 13.224 5.489 24.977 1.00 49.28 117 LEU A CA 1
ATOM 927 C C . LEU A 1 117 ? 12.395 6.597 25.652 1.00 49.28 117 LEU A C 1
ATOM 929 O O . LEU A 1 117 ? 12.963 7.398 26.387 1.00 49.28 117 LEU A O 1
ATOM 933 N N . SER A 1 118 ? 11.091 6.641 25.354 1.00 53.47 118 SER A N 1
ATOM 934 C CA . SER A 1 118 ? 10.105 7.689 25.694 1.00 53.47 118 SER A CA 1
ATOM 935 C C . SER A 1 118 ? 9.888 8.806 24.655 1.00 53.47 118 SER A C 1
ATOM 937 O O . SER A 1 118 ? 10.402 9.912 24.742 1.00 53.47 118 SER A O 1
ATOM 939 N N . GLN A 1 119 ? 8.964 8.563 23.725 1.00 41.19 119 GLN A N 1
ATOM 940 C CA . GLN A 1 119 ? 7.971 9.590 23.410 1.00 41.19 119 GLN A CA 1
ATOM 941 C C . GLN A 1 119 ? 6.688 8.909 22.948 1.00 41.19 119 GLN A C 1
ATOM 943 O O . GLN A 1 119 ? 6.576 8.405 21.829 1.00 41.19 119 GLN A O 1
ATOM 948 N N . CYS A 1 120 ? 5.725 8.855 23.865 1.00 41.25 120 CYS A N 1
ATOM 949 C CA . CYS A 1 120 ? 4.331 8.559 23.584 1.00 41.25 120 CYS A CA 1
ATOM 950 C C . CYS A 1 120 ? 3.790 9.669 22.676 1.00 41.25 120 CYS A C 1
ATOM 952 O O . CYS A 1 120 ? 3.214 10.648 23.140 1.00 41.25 120 CYS A O 1
ATOM 954 N N . ARG A 1 121 ? 4.049 9.572 21.373 1.00 49.53 121 ARG A N 1
ATOM 955 C CA . ARG A 1 121 ? 3.299 10.333 20.380 1.00 49.53 121 ARG A CA 1
ATOM 956 C C . ARG A 1 121 ? 2.087 9.472 20.060 1.00 49.53 121 ARG A C 1
ATOM 958 O O . ARG A 1 121 ? 2.292 8.388 19.524 1.00 49.53 121 ARG A O 1
ATOM 965 N N . ASN A 1 122 ? 0.883 9.917 20.423 1.00 55.47 122 ASN A N 1
ATOM 966 C CA . ASN A 1 122 ? -0.354 9.220 20.060 1.00 55.47 122 ASN A CA 1
ATOM 967 C C . ASN A 1 122 ? -0.344 8.957 18.556 1.00 55.47 122 ASN A C 1
ATOM 969 O O . ASN A 1 122 ? -0.340 9.897 17.757 1.00 55.47 122 ASN A O 1
ATOM 973 N N . ARG A 1 123 ? -0.253 7.680 18.175 1.00 71.69 123 ARG A N 1
ATOM 974 C CA . ARG A 1 123 ? -0.258 7.253 16.764 1.00 71.69 123 ARG A CA 1
ATOM 975 C C . ARG A 1 123 ? -1.659 6.899 16.294 1.00 71.69 123 ARG A C 1
ATOM 977 O O . ARG A 1 123 ? -1.879 6.742 15.092 1.00 71.69 123 ARG A O 1
ATOM 984 N N . VAL A 1 124 ? -2.583 6.784 17.241 1.00 74.25 124 VAL A N 1
ATOM 985 C CA . VAL A 1 124 ? -4.017 6.713 17.013 1.00 74.25 124 VAL A CA 1
ATOM 986 C C . VAL A 1 124 ? -4.529 8.123 16.721 1.00 74.25 124 VAL A C 1
ATOM 988 O O . VAL A 1 124 ? -4.444 9.016 17.558 1.00 74.25 124 VAL A O 1
ATOM 991 N N . SER A 1 125 ? -5.027 8.336 15.504 1.00 79.31 125 SER A N 1
ATOM 992 C CA . SER A 1 125 ? -5.565 9.622 15.056 1.00 79.31 125 SER A CA 1
ATOM 993 C C . SER A 1 125 ? -6.999 9.846 15.525 1.00 79.31 125 SER A C 1
ATOM 995 O O . SER A 1 125 ? -7.398 10.984 15.749 1.00 79.31 125 SER A O 1
ATOM 997 N N . SER A 1 126 ? -7.784 8.777 15.676 1.00 86.06 126 SER A N 1
ATOM 998 C CA . SER A 1 126 ? -9.159 8.862 16.172 1.00 86.06 126 SER A CA 1
ATOM 999 C C . SER A 1 126 ? -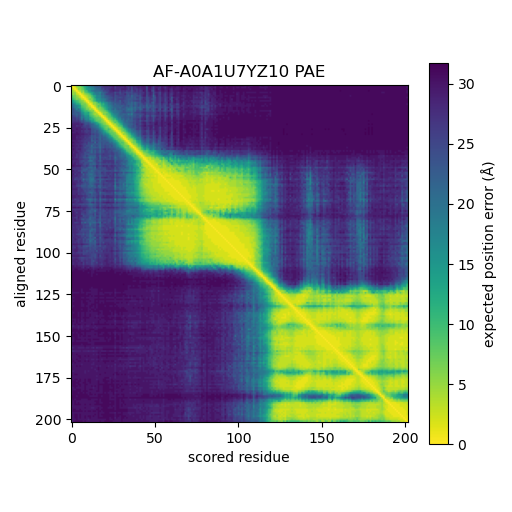9.657 7.518 16.692 1.00 86.06 126 SER A C 1
ATOM 1001 O O . SER A 1 126 ? -9.334 6.474 16.124 1.00 86.06 126 SER A O 1
ATOM 1003 N N . VAL A 1 127 ? -10.496 7.561 17.729 1.00 90.06 127 VAL A N 1
ATOM 1004 C CA . VAL A 1 127 ? -11.229 6.404 18.259 1.00 90.06 127 VAL A CA 1
ATOM 1005 C C . VAL A 1 127 ? -12.705 6.769 18.353 1.00 90.06 127 VAL A C 1
ATOM 1007 O O . VAL A 1 127 ? -13.107 7.540 19.225 1.00 90.06 127 VAL A O 1
ATOM 1010 N N . ASN A 1 128 ? -13.507 6.196 17.464 1.00 88.94 128 ASN A N 1
ATOM 1011 C CA . ASN A 1 128 ? -14.959 6.313 17.481 1.00 88.94 128 ASN A CA 1
ATOM 1012 C C . ASN A 1 128 ? -15.540 5.100 18.194 1.00 88.94 128 ASN A C 1
ATOM 1014 O O . ASN A 1 128 ? -15.133 3.974 17.912 1.00 88.94 128 ASN A O 1
ATOM 1018 N N . VAL A 1 129 ? -16.493 5.319 19.096 1.00 90.38 129 VAL A N 1
ATOM 1019 C CA . VAL A 1 129 ? -17.123 4.231 19.842 1.00 90.38 129 VAL A CA 1
ATOM 1020 C C . VAL A 1 129 ? -18.632 4.316 19.713 1.00 90.38 129 VAL A C 1
ATOM 1022 O O . VAL A 1 129 ? -19.221 5.389 19.807 1.00 90.38 129 VAL A O 1
ATOM 1025 N N . THR A 1 130 ? -19.272 3.180 19.470 1.00 89.31 130 THR A N 1
ATOM 1026 C CA . THR A 1 130 ? -20.730 3.048 19.464 1.00 89.31 130 THR A CA 1
ATOM 1027 C C . THR A 1 130 ? -21.112 1.871 20.343 1.00 89.31 130 THR A C 1
ATOM 1029 O O . THR A 1 130 ? -20.589 0.777 20.164 1.00 89.31 130 THR A O 1
ATOM 1032 N N . VAL A 1 131 ? -22.017 2.082 21.296 1.00 87.38 131 VAL A N 1
ATOM 1033 C CA . VAL A 1 131 ? -22.454 1.041 22.234 1.00 87.38 131 VAL A CA 1
ATOM 1034 C C . VAL A 1 131 ? -23.889 0.644 21.909 1.00 87.38 131 VAL A C 1
ATOM 1036 O O . VAL A 1 131 ? -24.772 1.496 21.835 1.00 87.38 131 VAL A O 1
ATOM 1039 N N . LEU A 1 132 ? -24.139 -0.654 21.733 1.00 83.06 132 LEU A N 1
ATOM 1040 C CA . LEU A 1 132 ? -25.465 -1.201 21.458 1.00 83.06 132 LEU A CA 1
ATOM 1041 C C . LEU A 1 132 ? -25.707 -2.465 22.284 1.00 83.06 132 LEU A C 1
ATOM 1043 O O . LEU A 1 132 ? -25.071 -3.488 22.068 1.00 83.06 132 LEU A O 1
ATOM 1047 N N . LYS A 1 133 ? -26.676 -2.423 23.206 1.00 79.12 133 LYS A N 1
ATOM 1048 C CA . LYS A 1 133 ? -27.170 -3.600 23.957 1.00 79.12 133 LYS A CA 1
ATOM 1049 C C . LYS A 1 133 ? -26.072 -4.479 24.606 1.00 79.12 133 LYS A C 1
ATOM 1051 O O . LYS A 1 133 ? -26.276 -5.674 24.778 1.00 79.12 133 LYS A O 1
ATOM 1056 N N . GLY A 1 134 ? -24.947 -3.894 25.032 1.00 79.25 134 GLY A N 1
ATOM 1057 C CA . GLY A 1 134 ? -23.819 -4.614 25.658 1.00 79.25 134 GLY A CA 1
ATOM 1058 C C . GLY A 1 134 ? -22.669 -4.971 24.707 1.00 79.25 134 GLY A C 1
ATOM 1059 O O . GLY A 1 134 ? -21.614 -5.395 25.169 1.00 79.25 134 GLY A O 1
ATOM 1060 N N . LEU A 1 135 ? -22.847 -4.734 23.407 1.00 87.94 135 LEU A N 1
ATOM 1061 C CA . LEU A 1 135 ? -21.773 -4.706 22.421 1.00 87.94 135 LEU A CA 1
ATOM 1062 C C . LEU A 1 135 ? -21.186 -3.299 22.340 1.00 87.94 135 LEU A C 1
ATOM 1064 O O . LEU A 1 135 ? -21.927 -2.312 22.384 1.00 87.94 135 LEU A O 1
ATOM 1068 N N . ALA A 1 136 ? -19.875 -3.209 22.156 1.00 91.00 136 ALA A N 1
ATOM 1069 C CA . ALA A 1 136 ? -19.195 -1.977 21.799 1.00 91.00 136 ALA A CA 1
ATOM 1070 C C . ALA A 1 136 ? -18.469 -2.143 20.462 1.00 91.00 136 ALA A C 1
ATOM 1072 O O . ALA A 1 136 ? -17.768 -3.125 20.216 1.00 91.00 136 ALA A O 1
ATOM 1073 N N . PHE A 1 137 ? -18.653 -1.156 19.597 1.00 93.12 137 PHE A N 1
ATOM 1074 C CA . PHE A 1 137 ? -18.019 -1.054 18.295 1.00 93.12 137 PHE A CA 1
ATOM 1075 C C . PHE A 1 137 ? -16.968 0.042 18.365 1.00 93.12 137 PHE A C 1
ATO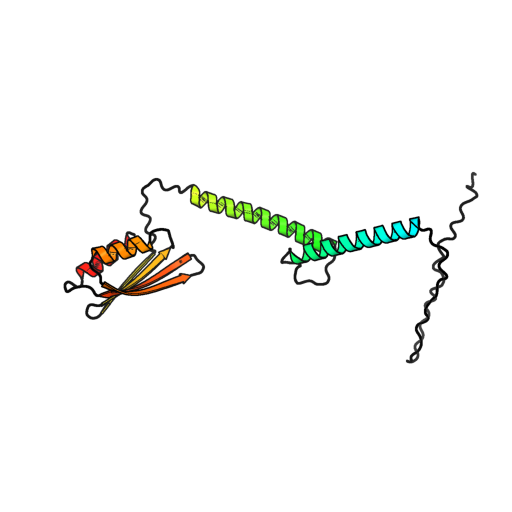M 1077 O O . PHE A 1 137 ? -17.307 1.201 18.598 1.00 93.12 137 PHE A O 1
ATOM 1084 N N . PHE A 1 138 ? -15.709 -0.321 18.159 1.00 93.38 138 PHE A N 1
ATOM 1085 C CA . PHE A 1 138 ? -14.578 0.596 18.132 1.00 93.38 138 PHE A CA 1
ATOM 1086 C C . PHE A 1 138 ? -14.116 0.789 16.693 1.00 93.38 138 PHE A C 1
ATOM 1088 O O . PHE A 1 138 ? -13.740 -0.174 16.034 1.00 93.38 138 PHE A O 1
ATOM 1095 N N . GLY A 1 139 ? -14.119 2.025 16.208 1.00 93.94 139 GLY A N 1
ATOM 1096 C CA . GLY A 1 139 ? -13.467 2.439 14.970 1.00 93.94 139 GLY A CA 1
ATOM 1097 C C . GLY A 1 139 ? -12.192 3.202 15.299 1.00 93.94 139 GLY A C 1
ATOM 1098 O O . GLY A 1 139 ? -12.256 4.348 15.737 1.00 93.94 139 GLY A O 1
ATOM 1099 N N . ILE A 1 140 ? -11.041 2.571 15.103 1.00 93.44 140 ILE A N 1
ATOM 1100 C CA . ILE A 1 140 ? -9.726 3.102 15.460 1.00 93.44 140 ILE A CA 1
ATOM 1101 C C . ILE A 1 140 ? -8.974 3.414 14.171 1.00 93.44 140 ILE A C 1
ATOM 1103 O O . ILE A 1 140 ? -8.758 2.525 13.351 1.00 93.44 140 ILE A O 1
ATOM 1107 N N . GLN A 1 141 ? -8.540 4.656 14.000 1.00 92.19 141 GLN A N 1
ATOM 1108 C CA . GLN A 1 141 ? -7.665 5.051 12.900 1.00 92.19 141 GLN A CA 1
ATOM 1109 C C . GLN A 1 141 ? -6.269 5.324 13.453 1.00 92.19 141 GLN A C 1
ATOM 1111 O O . GLN A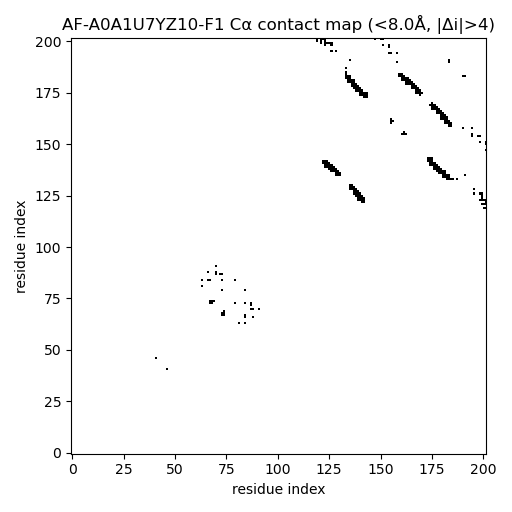 1 141 ? -6.130 6.030 14.450 1.00 92.19 141 GLN A O 1
ATOM 1116 N N . PHE A 1 142 ? -5.234 4.756 12.840 1.00 89.25 142 PHE A N 1
ATOM 1117 C CA . PHE A 1 142 ? -3.858 4.911 13.306 1.00 89.25 142 PHE A CA 1
ATOM 1118 C C . PHE A 1 142 ? -2.840 4.799 12.176 1.00 89.25 142 PHE A C 1
ATOM 1120 O O . PHE A 1 142 ? -3.097 4.218 11.121 1.00 89.25 142 PHE A O 1
ATOM 1127 N N . GLN A 1 143 ? -1.642 5.325 12.413 1.00 87.12 143 GLN A N 1
ATOM 1128 C CA . GLN A 1 143 ? -0.506 5.101 11.526 1.00 87.12 143 GLN A CA 1
ATOM 1129 C C . GLN A 1 143 ? 0.177 3.775 11.878 1.00 87.12 143 GLN A C 1
ATOM 1131 O O . GLN A 1 143 ? 0.590 3.561 13.020 1.00 87.12 143 GLN A O 1
ATOM 1136 N N . LEU A 1 144 ? 0.309 2.877 10.897 1.00 80.12 144 LEU A N 1
ATOM 1137 C CA . LEU A 1 144 ? 0.910 1.557 11.104 1.00 80.12 144 LEU A CA 1
ATOM 1138 C C . LEU A 1 144 ? 2.340 1.673 11.641 1.00 80.12 144 LEU A C 1
ATOM 1140 O O . LEU A 1 144 ? 3.233 2.226 10.996 1.00 80.12 144 LEU 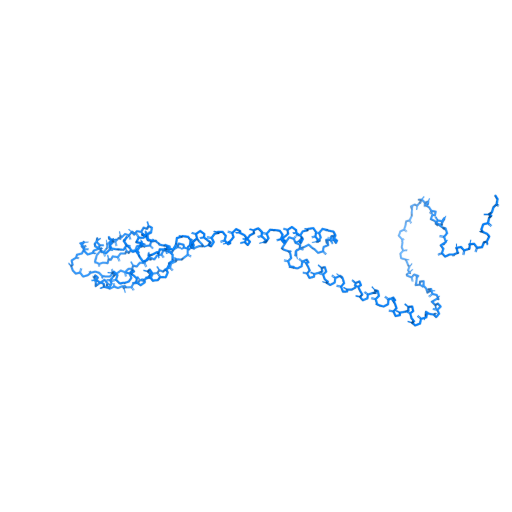A O 1
ATOM 1144 N N . SER A 1 145 ? 2.565 1.092 12.815 1.00 79.62 145 SER A N 1
ATOM 1145 C CA . SER A 1 145 ? 3.889 0.964 13.411 1.00 79.62 145 SER A CA 1
ATOM 1146 C C . SER A 1 145 ? 4.036 -0.335 14.178 1.00 79.62 145 SER A C 1
ATOM 1148 O O . SER A 1 145 ? 3.055 -0.886 14.681 1.00 79.62 145 SER A O 1
ATOM 1150 N N . GLN A 1 146 ? 5.276 -0.802 14.297 1.00 80.06 146 GLN A N 1
ATOM 1151 C CA . GLN A 1 146 ? 5.594 -2.025 15.021 1.00 80.06 146 GLN A CA 1
ATOM 1152 C C . GLN A 1 146 ? 5.045 -1.979 16.459 1.00 80.06 146 GLN A C 1
ATOM 1154 O O . GLN A 1 146 ? 5.213 -0.988 17.166 1.00 80.06 146 GLN A O 1
ATOM 1159 N N . GLY A 1 147 ? 4.363 -3.051 16.874 1.00 82.69 147 GLY A N 1
ATOM 1160 C CA . GLY A 1 147 ? 3.836 -3.227 18.232 1.00 82.69 147 GLY A CA 1
ATOM 1161 C C . GLY A 1 147 ? 2.530 -2.491 18.556 1.00 82.69 147 GLY A C 1
ATOM 1162 O O . GLY A 1 147 ? 1.945 -2.759 19.600 1.00 82.69 147 GLY A O 1
ATOM 1163 N N . LEU A 1 148 ? 2.026 -1.608 17.685 1.00 86.81 148 LEU A N 1
ATOM 1164 C CA . LEU A 1 148 ? 0.807 -0.837 17.965 1.00 86.81 148 LEU A CA 1
ATOM 1165 C C . LEU A 1 148 ? -0.440 -1.725 18.046 1.00 86.81 148 LEU A C 1
ATOM 1167 O O . LEU A 1 148 ? -1.219 -1.596 18.982 1.00 86.81 148 LEU A O 1
ATOM 1171 N N . MET A 1 149 ? -0.579 -2.686 17.129 1.00 87.31 149 MET A N 1
ATOM 1172 C CA . MET A 1 149 ? -1.664 -3.674 17.185 1.00 87.31 149 MET A CA 1
ATOM 1173 C C . MET A 1 149 ? -1.646 -4.457 18.499 1.00 87.31 149 MET A C 1
ATOM 1175 O O . MET A 1 149 ? -2.678 -4.599 19.144 1.00 87.31 149 MET A O 1
ATOM 1179 N N . THR A 1 150 ? -0.465 -4.901 18.935 1.00 89.69 150 THR A N 1
ATOM 1180 C CA . THR A 1 150 ? -0.305 -5.594 20.217 1.00 89.69 150 THR A CA 1
ATOM 1181 C C . THR A 1 150 ? -0.761 -4.714 21.374 1.00 89.69 150 THR A C 1
ATOM 1183 O O . THR A 1 150 ? -1.535 -5.177 22.197 1.00 89.69 150 THR A O 1
ATOM 1186 N N . LYS A 1 151 ? -0.364 -3.434 21.407 1.00 90.50 151 LYS A N 1
ATOM 1187 C CA . LYS A 1 151 ? -0.816 -2.493 22.443 1.00 90.50 151 LYS A CA 1
ATOM 1188 C C . LYS A 1 151 ? -2.335 -2.318 22.454 1.00 90.50 151 LYS A C 1
ATOM 1190 O O . LYS A 1 151 ? -2.919 -2.352 23.530 1.00 90.50 151 LYS A O 1
ATOM 1195 N N . ILE A 1 152 ? -2.966 -2.169 21.285 1.00 92.12 152 ILE A N 1
ATOM 1196 C CA . ILE A 1 152 ? -4.431 -2.074 21.168 1.00 92.12 152 ILE A CA 1
ATOM 1197 C C . ILE A 1 152 ? -5.088 -3.311 21.789 1.00 92.12 152 ILE A C 1
ATOM 1199 O O . ILE A 1 152 ? -5.960 -3.176 22.643 1.00 92.12 152 ILE A O 1
ATOM 1203 N N . PHE A 1 153 ? -4.646 -4.514 21.415 1.00 92.50 153 PHE A N 1
ATOM 1204 C CA . PHE A 1 153 ? -5.207 -5.747 21.970 1.00 92.50 153 PHE A CA 1
ATOM 1205 C C . PHE A 1 153 ? -4.875 -5.943 23.453 1.00 92.50 153 PHE A C 1
ATOM 1207 O O . PHE A 1 153 ? -5.718 -6.453 24.178 1.00 92.50 153 PHE A O 1
ATOM 1214 N N . CYS A 1 154 ? -3.723 -5.472 23.938 1.00 91.50 154 CYS A N 1
ATOM 1215 C CA . CYS A 1 154 ? -3.416 -5.460 25.370 1.00 91.50 154 CYS A CA 1
ATOM 1216 C C . CYS A 1 154 ? -4.376 -4.563 26.161 1.00 91.50 154 CYS A C 1
ATOM 1218 O O . CYS A 1 154 ? -4.748 -4.925 27.272 1.00 91.50 154 CYS A O 1
ATOM 1220 N N . VAL A 1 155 ? -4.791 -3.411 25.617 1.00 92.12 155 VAL A N 1
ATOM 1221 C CA . VAL A 1 155 ? -5.812 -2.563 26.261 1.00 92.12 155 VAL A CA 1
ATOM 1222 C C . VAL A 1 155 ? -7.143 -3.312 26.345 1.00 92.12 155 VAL A C 1
ATOM 1224 O O . VAL A 1 155 ? -7.780 -3.303 27.393 1.00 92.12 155 VAL A O 1
ATOM 1227 N N . LEU A 1 156 ? -7.555 -4.000 25.277 1.00 92.31 156 LEU A N 1
ATOM 1228 C CA . LEU A 1 156 ? -8.798 -4.782 25.279 1.00 92.31 156 LEU A CA 1
ATOM 1229 C C . LEU A 1 156 ? -8.747 -5.946 26.278 1.00 92.31 156 LEU A C 1
ATOM 1231 O O . LEU A 1 156 ? -9.684 -6.124 27.054 1.00 92.31 156 LEU A O 1
ATOM 1235 N N . ASP A 1 157 ? -7.635 -6.680 26.302 1.00 91.50 157 ASP A N 1
ATOM 1236 C CA . ASP A 1 157 ? -7.398 -7.798 27.220 1.00 91.50 157 ASP A CA 1
ATOM 1237 C C . ASP A 1 157 ? -7.394 -7.341 28.689 1.00 91.50 157 ASP A C 1
ATOM 1239 O O . ASP A 1 157 ? -8.080 -7.916 29.533 1.00 91.50 157 ASP A O 1
ATOM 1243 N N . LYS A 1 158 ? -6.730 -6.213 28.984 1.00 91.25 158 LYS A N 1
ATOM 1244 C CA . LYS A 1 158 ? -6.713 -5.582 30.316 1.00 91.25 158 LYS A CA 1
ATOM 1245 C C . LYS A 1 158 ? -8.118 -5.287 30.846 1.00 91.25 158 LYS A C 1
ATOM 1247 O O . LYS A 1 158 ? -8.355 -5.404 32.048 1.00 91.25 158 LYS A O 1
ATOM 1252 N N . HIS A 1 159 ? -9.038 -4.896 29.966 1.00 89.69 159 HIS A N 1
ATOM 1253 C CA . HIS A 1 159 ? -10.428 -4.586 30.311 1.00 89.69 159 HIS A CA 1
ATOM 1254 C C . HIS A 1 159 ? -11.380 -5.779 30.136 1.00 89.69 159 HIS A C 1
ATOM 1256 O O . HIS A 1 159 ? -12.593 -5.598 30.219 1.00 89.69 159 HIS A O 1
ATOM 1262 N N . GLN A 1 160 ? -10.849 -6.991 29.920 1.00 88.31 160 GLN A N 1
ATOM 1263 C CA . GLN A 1 160 ? -11.617 -8.225 29.700 1.00 88.31 160 GLN A CA 1
ATOM 1264 C C . GLN A 1 160 ? -12.676 -8.073 28.594 1.00 88.31 160 GLN A C 1
ATOM 1266 O O . GLN A 1 160 ? -13.775 -8.622 28.680 1.00 88.31 160 GLN A O 1
ATOM 1271 N N . ALA A 1 161 ? -12.363 -7.281 27.566 1.00 90.06 161 ALA A N 1
ATOM 1272 C CA . ALA A 1 161 ? -13.241 -7.087 26.426 1.00 90.06 161 ALA A CA 1
ATOM 1273 C C . ALA A 1 161 ? -13.105 -8.287 25.483 1.00 90.06 161 ALA A C 1
ATOM 1275 O O . ALA A 1 161 ? -12.071 -8.476 24.839 1.00 90.06 161 ALA A O 1
ATOM 1276 N N . GLU A 1 162 ? -14.157 -9.095 25.383 1.00 91.81 162 GLU A N 1
ATOM 1277 C CA . GLU A 1 162 ? -14.172 -10.248 24.489 1.00 91.81 162 GLU A CA 1
ATOM 1278 C C . GLU A 1 162 ? -14.346 -9.767 23.046 1.00 91.81 162 GLU A C 1
ATOM 1280 O O . GLU A 1 162 ? -15.365 -9.177 22.683 1.00 91.81 162 GLU A O 1
ATOM 1285 N N . VAL A 1 163 ? -13.335 -9.991 22.208 1.00 93.25 163 VAL A N 1
ATOM 1286 C CA . VAL A 1 163 ? -13.353 -9.566 20.805 1.00 93.25 163 VAL A CA 1
ATOM 1287 C C . VAL A 1 163 ? -14.151 -10.564 19.973 1.00 93.25 163 VAL A C 1
ATOM 1289 O O . VAL A 1 163 ? -13.721 -11.696 19.778 1.00 93.25 163 VAL A O 1
ATOM 1292 N N . LEU A 1 164 ? -15.287 -10.125 19.429 1.00 94.25 164 LEU A N 1
ATOM 1293 C CA . LEU A 1 164 ? -16.122 -10.944 18.548 1.00 94.25 164 LEU A CA 1
ATOM 1294 C C . LEU A 1 164 ? -15.680 -10.869 17.086 1.00 94.25 164 LEU A C 1
ATOM 1296 O O . LEU A 1 164 ? -15.735 -11.857 16.360 1.00 94.25 164 LEU A O 1
ATOM 1300 N N . ALA A 1 165 ? -15.281 -9.680 16.636 1.00 94.56 165 ALA A N 1
ATOM 1301 C CA 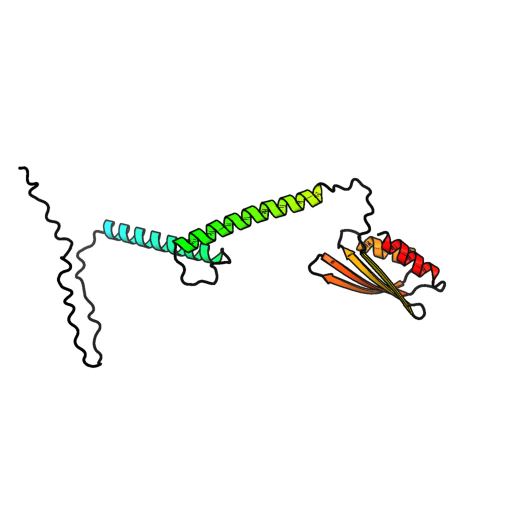. ALA A 1 165 ? -14.835 -9.455 15.268 1.00 94.56 165 ALA A CA 1
ATOM 1302 C C . ALA A 1 165 ? -13.845 -8.294 15.209 1.00 94.56 165 ALA A C 1
ATOM 1304 O O . ALA A 1 165 ? -14.001 -7.300 15.917 1.00 94.56 165 ALA A O 1
ATOM 1305 N N . ALA A 1 166 ? -12.858 -8.394 14.324 1.00 94.94 166 ALA A N 1
ATOM 1306 C CA . ALA A 1 166 ? -11.909 -7.326 14.050 1.00 94.94 166 ALA A CA 1
ATOM 1307 C C . ALA A 1 166 ? -11.624 -7.279 12.548 1.00 94.94 166 ALA A C 1
ATOM 1309 O O . ALA A 1 166 ? -11.134 -8.250 11.977 1.00 94.94 166 ALA A O 1
ATOM 1310 N N . ASN A 1 167 ? -11.907 -6.140 11.921 1.00 94.62 167 ASN A N 1
ATOM 1311 C CA . ASN A 1 167 ? -11.590 -5.901 10.519 1.00 94.62 167 ASN A CA 1
ATOM 1312 C C . ASN A 1 167 ? -10.549 -4.796 10.433 1.00 94.62 167 ASN A C 1
ATOM 1314 O O . ASN A 1 167 ? -10.709 -3.742 11.048 1.00 94.62 167 ASN A O 1
ATOM 1318 N N . ILE A 1 168 ? -9.503 -5.028 9.650 1.00 93.38 168 ILE A N 1
ATOM 1319 C CA . ILE A 1 168 ? -8.466 -4.040 9.380 1.00 93.38 168 ILE A CA 1
ATOM 1320 C C . ILE A 1 168 ? -8.474 -3.694 7.897 1.00 93.38 168 ILE A C 1
ATOM 1322 O O . ILE A 1 168 ? -8.525 -4.567 7.034 1.00 93.38 168 ILE A O 1
ATOM 1326 N N . SER A 1 169 ? -8.412 -2.404 7.613 1.00 92.50 169 SER A N 1
ATOM 1327 C CA . SER A 1 169 ? -8.206 -1.866 6.274 1.00 92.50 169 SER A CA 1
ATOM 1328 C C . SER A 1 169 ? -7.023 -0.911 6.310 1.00 92.50 169 SER A C 1
ATOM 1330 O O . SER A 1 169 ? -6.772 -0.265 7.330 1.00 92.50 169 SER A O 1
ATOM 1332 N N . VAL A 1 170 ? -6.256 -0.860 5.225 1.00 90.19 170 VAL A N 1
ATOM 1333 C CA . VAL A 1 170 ? -5.050 -0.036 5.128 1.00 90.19 170 VAL A CA 1
ATOM 1334 C C . VAL A 1 170 ? -5.119 0.762 3.839 1.00 90.19 170 VAL A C 1
ATOM 1336 O O . VAL A 1 170 ? -5.255 0.184 2.765 1.00 90.19 170 VAL A O 1
ATOM 1339 N N . SER A 1 171 ? -5.019 2.081 3.958 1.00 86.50 171 SER A N 1
ATOM 1340 C CA . SER A 1 171 ? -4.975 3.002 2.824 1.00 86.50 171 SER A CA 1
ATOM 1341 C C . SER A 1 171 ? -3.540 3.190 2.317 1.00 86.50 171 SER A C 1
ATOM 1343 O O . SER A 1 171 ? -2.578 3.039 3.077 1.00 86.50 171 SER A O 1
ATOM 1345 N N . ASP A 1 172 ? -3.390 3.630 1.063 1.00 75.25 172 ASP A N 1
ATOM 1346 C CA . ASP A 1 172 ? -2.090 3.853 0.397 1.00 75.25 172 ASP A CA 1
ATOM 1347 C C . ASP A 1 172 ? -1.153 4.806 1.165 1.00 75.25 172 ASP A C 1
ATOM 1349 O O . ASP A 1 172 ? 0.072 4.697 1.105 1.00 75.25 172 ASP A O 1
ATOM 1353 N N . HIS A 1 173 ? -1.716 5.707 1.974 1.00 74.56 173 HIS A N 1
ATOM 1354 C CA . HIS A 1 173 ? -0.978 6.637 2.834 1.00 74.56 173 HIS A CA 1
ATOM 1355 C C . HIS A 1 173 ? -0.495 6.030 4.170 1.00 74.56 173 HIS A C 1
ATOM 1357 O O . HIS A 1 173 ? -0.131 6.771 5.082 1.00 74.56 173 HIS A O 1
ATOM 1363 N N . ARG A 1 174 ? -0.482 4.693 4.319 1.00 74.50 174 ARG A N 1
ATOM 1364 C CA . ARG A 1 174 ? -0.102 3.956 5.552 1.00 74.50 174 ARG A CA 1
ATOM 1365 C C . ARG A 1 174 ? -0.949 4.286 6.788 1.00 74.50 174 ARG A C 1
ATOM 1367 O O . ARG A 1 174 ? -0.528 4.050 7.924 1.00 74.50 174 ARG A O 1
ATOM 1374 N N . ILE A 1 175 ? -2.145 4.810 6.556 1.00 84.62 175 ILE A N 1
ATOM 1375 C CA . ILE A 1 175 ? -3.179 4.982 7.570 1.00 84.62 175 ILE A CA 1
ATOM 1376 C C . ILE A 1 175 ? -4.001 3.698 7.576 1.00 84.62 175 ILE A C 1
ATOM 1378 O O . ILE A 1 175 ? -4.487 3.274 6.529 1.00 84.62 175 ILE A O 1
ATOM 1382 N N . ALA A 1 176 ? -4.131 3.077 8.741 1.00 90.19 176 ALA A N 1
ATOM 1383 C CA . ALA A 1 176 ? -4.967 1.908 8.939 1.00 90.19 176 ALA A CA 1
ATOM 1384 C C . ALA A 1 176 ? -6.224 2.280 9.720 1.00 90.19 176 ALA A C 1
ATOM 1386 O O . ALA A 1 176 ? -6.167 3.064 10.670 1.00 90.19 176 ALA A O 1
ATOM 1387 N N . THR A 1 177 ? -7.337 1.669 9.335 1.00 92.06 177 THR A N 1
ATOM 1388 C CA . THR A 1 177 ? -8.607 1.740 10.049 1.00 92.06 177 THR A CA 1
ATOM 1389 C C . THR A 1 177 ? -8.964 0.342 10.529 1.00 92.06 177 THR A C 1
ATOM 1391 O O . THR A 1 177 ? -9.177 -0.573 9.730 1.00 92.06 177 THR A O 1
ATOM 1394 N N . LEU A 1 178 ? -9.005 0.185 11.847 1.00 94.06 178 LEU A N 1
ATOM 1395 C CA . LEU A 1 178 ? -9.366 -1.030 12.558 1.00 94.06 178 LEU A CA 1
ATOM 1396 C C . LEU A 1 178 ? -10.763 -0.860 13.149 1.00 94.06 178 LEU A C 1
ATOM 1398 O O . LEU A 1 178 ? -10.985 0.005 13.992 1.00 94.06 178 LEU A O 1
ATOM 1402 N N . THR A 1 179 ? -11.697 -1.699 12.722 1.00 94.94 179 THR A N 1
ATOM 1403 C CA . THR A 1 179 ? -13.033 -1.778 13.312 1.00 94.94 179 THR A CA 1
ATOM 1404 C C . THR A 1 179 ? -13.148 -3.040 14.152 1.00 94.94 179 THR A C 1
ATOM 1406 O O . THR A 1 179 ? -13.005 -4.140 13.617 1.00 94.94 179 THR A O 1
ATOM 1409 N N . ILE A 1 180 ? -13.415 -2.895 15.444 1.00 94.88 180 ILE A N 1
ATOM 1410 C CA . ILE A 1 180 ? -13.497 -3.995 16.406 1.00 94.88 180 ILE A CA 1
ATOM 1411 C C . ILE A 1 180 ? -14.904 -4.037 16.987 1.00 94.88 180 ILE A C 1
ATOM 1413 O O . ILE A 1 180 ? -15.424 -3.019 17.435 1.00 94.88 180 ILE A O 1
ATOM 1417 N N . THR A 1 181 ? -15.511 -5.215 16.996 1.00 94.25 181 THR A N 1
ATOM 1418 C CA . THR A 1 181 ? -16.736 -5.503 17.740 1.00 94.25 181 THR A CA 1
ATOM 1419 C C . THR A 1 181 ? -16.353 -6.296 18.974 1.00 94.25 181 THR A C 1
ATOM 1421 O O . THR A 1 181 ? -15.763 -7.370 18.849 1.00 94.25 181 THR A O 1
ATOM 1424 N N . VAL A 1 182 ? -16.680 -5.777 20.153 1.00 93.44 182 VAL A N 1
ATOM 1425 C CA . VAL A 1 182 ? -16.375 -6.427 21.429 1.00 93.44 182 VAL A CA 1
ATOM 1426 C C . VAL A 1 182 ? -17.620 -6.563 22.298 1.00 93.44 182 VAL A C 1
ATOM 1428 O O . VAL A 1 182 ? -18.524 -5.726 22.251 1.00 93.44 182 VAL A O 1
ATOM 1431 N N . MET A 1 183 ? -17.650 -7.610 23.111 1.00 89.69 183 MET A N 1
ATOM 1432 C CA . MET A 1 183 ? -18.591 -7.793 24.209 1.00 89.69 183 MET A CA 1
ATOM 1433 C C . MET A 1 183 ? -17.950 -7.302 25.502 1.00 89.69 183 MET A C 1
ATOM 1435 O O . MET A 1 183 ? -16.827 -7.681 25.831 1.00 89.69 183 MET A O 1
ATOM 1439 N N . ILE A 1 184 ? -18.666 -6.448 26.232 1.00 85.12 184 ILE A N 1
ATOM 1440 C CA . ILE A 1 184 ? -18.202 -5.894 27.508 1.00 85.12 184 ILE A CA 1
ATOM 1441 C C . ILE A 1 184 ? -19.136 -6.381 28.614 1.00 85.12 184 ILE A C 1
ATOM 1443 O O . ILE A 1 184 ? -20.362 -6.331 28.480 1.00 85.12 184 ILE A O 1
ATOM 1447 N N . GLY A 1 185 ? -18.540 -6.876 29.703 1.00 73.06 185 GLY A N 1
ATOM 1448 C CA . GLY A 1 185 ? -19.246 -7.390 30.877 1.00 73.06 185 GLY A CA 1
ATOM 1449 C C . GLY A 1 185 ? -20.169 -6.363 31.550 1.00 73.06 185 GLY A C 1
ATOM 1450 O O . GLY A 1 185 ? -20.245 -5.197 31.173 1.00 73.06 185 GLY A O 1
ATOM 1451 N N . HIS A 1 186 ? -20.906 -6.800 32.574 1.00 64.44 186 HIS A N 1
ATOM 1452 C CA . HIS A 1 186 ? -22.112 -6.139 33.099 1.00 64.44 186 HIS A CA 1
ATOM 1453 C C . HIS A 1 186 ? -21.987 -4.695 33.671 1.00 64.44 186 HIS A C 1
ATOM 1455 O O . HIS A 1 186 ? -23.014 -4.152 34.072 1.00 64.44 186 HIS A O 1
ATOM 1461 N N . ASN A 1 187 ? -20.830 -4.018 33.614 1.00 64.12 187 ASN A N 1
ATOM 1462 C CA . ASN A 1 187 ? -20.647 -2.601 33.988 1.00 64.12 187 ASN A CA 1
ATOM 1463 C C . ASN A 1 187 ? -20.262 -1.742 32.768 1.00 64.12 187 ASN A C 1
ATOM 1465 O O . ASN A 1 187 ? -19.102 -1.648 32.383 1.00 64.12 187 ASN A O 1
ATOM 1469 N N . LYS A 1 188 ? -21.270 -1.149 32.120 1.00 66.19 188 LYS A N 1
ATOM 1470 C CA . LYS A 1 188 ? -21.256 -0.933 30.662 1.00 66.19 188 LYS A CA 1
ATOM 1471 C C . LYS A 1 188 ? -20.746 0.424 30.151 1.00 66.19 188 LYS A C 1
ATOM 1473 O O . LYS A 1 188 ? -20.395 0.482 28.980 1.00 66.19 188 LYS A O 1
ATOM 1478 N N . SER A 1 189 ? -20.719 1.491 30.956 1.00 70.56 189 SER A N 1
ATOM 1479 C CA . SER A 1 189 ? -20.295 2.828 30.473 1.00 70.56 189 SER A CA 1
ATOM 1480 C C . SER A 1 189 ? -18.831 3.110 30.795 1.00 70.56 189 SER A C 1
ATOM 1482 O O . SER A 1 189 ? -18.025 3.326 29.894 1.00 70.56 189 SER A O 1
ATOM 1484 N N . ASP A 1 190 ? -18.463 2.989 32.072 1.00 79.94 190 ASP A N 1
ATOM 1485 C CA . ASP A 1 190 ? -17.134 3.373 32.560 1.00 79.94 190 ASP A CA 1
ATOM 1486 C C . ASP A 1 190 ? -16.009 2.564 31.9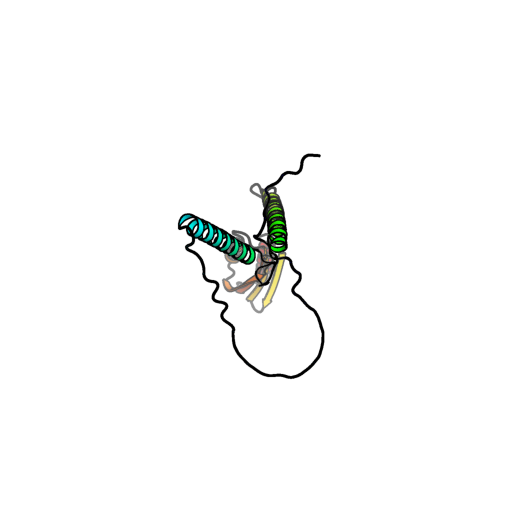02 1.00 79.94 190 ASP A C 1
ATOM 1488 O O . ASP A 1 190 ? -14.947 3.099 31.592 1.00 79.94 190 ASP A O 1
ATOM 1492 N N . ILE A 1 191 ? -16.244 1.273 31.636 1.00 85.69 191 ILE A N 1
ATOM 1493 C CA . ILE A 1 191 ? -15.254 0.400 30.990 1.00 85.69 191 ILE A CA 1
ATOM 1494 C C . ILE A 1 191 ? -15.018 0.829 29.539 1.00 85.69 191 ILE A C 1
ATOM 1496 O O . ILE A 1 191 ? -13.875 0.894 29.096 1.00 85.69 191 ILE A O 1
ATOM 1500 N N . VAL A 1 192 ? -16.079 1.175 28.807 1.00 87.88 192 VAL A N 1
ATOM 1501 C CA . VAL A 1 192 ? -15.977 1.622 27.411 1.00 87.88 192 VAL A CA 1
ATOM 1502 C C . VAL A 1 192 ? -15.192 2.927 27.321 1.00 87.88 192 VAL A C 1
ATOM 1504 O O . VAL A 1 192 ? -14.291 3.047 26.493 1.00 87.88 192 VAL A O 1
ATOM 1507 N N . GLU A 1 193 ? -15.498 3.885 28.195 1.00 87.06 193 GLU A N 1
ATOM 1508 C CA . GLU A 1 193 ? -14.796 5.168 28.258 1.00 87.06 193 GLU A CA 1
ATOM 1509 C C . GLU A 1 193 ? -13.332 4.992 28.684 1.00 87.06 193 GLU A C 1
ATOM 1511 O O . GLU A 1 193 ? -12.442 5.655 28.149 1.00 87.06 193 GLU A O 1
ATOM 1516 N N . ASN A 1 194 ? -13.043 4.063 29.600 1.00 89.00 194 ASN A N 1
ATOM 1517 C CA . ASN A 1 194 ? -11.674 3.711 29.981 1.00 89.00 194 ASN A CA 1
ATOM 1518 C C . ASN A 1 194 ? -10.895 3.113 28.811 1.00 89.00 194 ASN A C 1
ATOM 1520 O O . ASN A 1 194 ? -9.783 3.564 28.535 1.00 89.00 194 ASN A O 1
ATOM 1524 N N . ILE A 1 195 ? -11.489 2.158 28.091 1.00 90.50 195 ILE A N 1
ATOM 1525 C CA . ILE A 1 195 ? -10.898 1.578 26.883 1.00 90.50 195 ILE A CA 1
ATOM 1526 C C . ILE A 1 195 ? -10.654 2.679 25.850 1.00 90.50 195 ILE A C 1
ATOM 1528 O O . ILE A 1 195 ? -9.554 2.775 25.320 1.00 90.50 195 ILE A O 1
ATOM 1532 N N . GLN A 1 196 ? -11.634 3.548 25.587 1.00 90.00 196 GLN A N 1
ATOM 1533 C CA . GLN A 1 196 ? -11.489 4.631 24.612 1.00 90.00 196 GLN A CA 1
ATOM 1534 C C . GLN A 1 196 ? -10.340 5.578 24.978 1.00 90.00 196 GLN A C 1
ATOM 1536 O O . GLN A 1 196 ? -9.523 5.909 24.117 1.00 90.00 196 GLN A O 1
ATOM 1541 N N . ARG A 1 197 ? -10.247 5.988 26.250 1.00 88.25 197 ARG A N 1
ATOM 1542 C CA . ARG A 1 197 ? -9.163 6.847 26.743 1.00 88.25 197 ARG A CA 1
ATOM 1543 C C . ARG A 1 197 ? -7.803 6.173 26.626 1.00 88.25 197 ARG A C 1
ATOM 1545 O O . ARG A 1 197 ? -6.865 6.804 26.153 1.00 88.25 197 ARG A O 1
ATOM 1552 N N . GLU A 1 198 ? -7.690 4.908 27.022 1.00 89.19 198 GLU A N 1
ATOM 1553 C CA . GLU A 1 198 ? -6.429 4.169 26.928 1.00 89.19 198 GLU A CA 1
ATOM 1554 C C . GLU A 1 198 ? -6.013 3.931 25.477 1.00 89.19 198 GLU A C 1
ATOM 1556 O O . GLU A 1 198 ? -4.852 4.143 25.151 1.00 89.19 198 GLU A O 1
ATOM 1561 N N . LEU A 1 199 ? -6.947 3.589 24.585 1.00 89.75 199 LEU A N 1
ATOM 1562 C CA . LEU A 1 199 ? -6.679 3.446 23.152 1.00 89.75 199 LEU A CA 1
ATOM 1563 C C . LEU A 1 199 ? -6.222 4.756 22.512 1.00 89.75 199 LEU A C 1
ATOM 1565 O O . LEU A 1 199 ? -5.384 4.731 21.616 1.00 89.75 199 LEU A O 1
ATOM 1569 N N . PHE A 1 200 ? -6.738 5.897 22.970 1.00 85.75 200 PHE A N 1
ATOM 1570 C CA . PHE A 1 200 ? -6.271 7.192 22.489 1.00 85.75 200 PHE A CA 1
ATOM 1571 C C . PHE A 1 200 ? -4.830 7.492 22.922 1.00 85.75 200 PHE A C 1
ATOM 1573 O O . PHE A 1 200 ? -4.188 8.294 22.263 1.00 85.75 200 PHE A O 1
ATOM 1580 N N . LEU A 1 201 ? -4.321 6.859 23.989 1.00 82.62 201 LEU A N 1
ATOM 1581 C CA . LEU A 1 201 ? -2.972 7.054 24.545 1.00 82.62 201 LEU A CA 1
ATOM 1582 C C . LEU A 1 201 ? -1.902 6.084 23.985 1.00 82.62 201 LEU A C 1
ATOM 1584 O O . LEU A 1 201 ? -0.751 6.113 24.435 1.00 82.62 201 LEU A O 1
ATOM 1588 N N . VAL A 1 202 ? -2.276 5.201 23.049 1.00 76.31 202 VAL A N 1
ATOM 1589 C CA . VAL A 1 202 ? -1.420 4.149 22.451 1.00 76.31 202 VAL A CA 1
ATOM 1590 C C . VAL A 1 202 ? -0.499 4.675 21.342 1.00 76.31 202 VAL A C 1
ATOM 1592 O O . VAL A 1 202 ? 0.683 4.229 21.338 1.00 76.31 202 VAL A O 1
#

Nearest PDB structures (foldseek):
  2nyi-assembly1_A  TM=8.214E-01  e=1.843E-02  Galdieria sulphuraria
  7jsr-assembly1_A  TM=5.223E-01  e=3.978E-02  Mycolicibacterium smegmatis MC2 155
  1u8s-assembly1_B  TM=6.813E-01  e=9.667E-02  Vibrio cholerae
  6u9d-assembly1_P  TM=6.291E-01  e=8.587E-02  Saccharomyces cerevisiae
  2ab5-assembly1_B  TM=3.455E-01  e=7.629E-02  Saccharomyces cerevisiae